Protein AF-A0A8S3D8V2-F1 (afdb_monomer)

InterPro domains:
  IPR052577 VWA7 [PTHR14905] (3-151)
  IPR056862 VWA7, N-terminal domain [PF25107] (40-142)

Organism: NCBI:txid392030

Secondary structure (DSSP, 8-state):
-PPBPPTTS--B-STTEEEEEEPPPHHHHHH-SSSSEEEEEESS-B-HHHHHTT-B--EE-TT-B-TTS-B-PPPTTTTPEE---TT-GGGGSSSPS----S-SSTTT-TTGGGHHHHHHHHHHHHHHHHHHHHHHH-HHHHHHHHTSS--HHHHHHHHHHHHTT----SS-HHHHHHH-SS-HHHHHHHHHHHHHHHHHGGGGTTS-------HHHHS---PPP----------------------------

Structure (mmCIF, N/CA/C/O backbone):
data_AF-A0A8S3D8V2-F1
#
_entry.id   AF-A0A8S3D8V2-F1
#
loop_
_atom_site.group_PDB
_atom_site.id
_atom_site.type_symbol
_atom_site.label_atom_id
_atom_site.label_alt_id
_atom_site.label_comp_id
_atom_site.label_asym_id
_atom_site.label_entity_id
_atom_site.label_seq_id
_atom_site.pdbx_PDB_ins_code
_atom_site.Cartn_x
_atom_site.Cartn_y
_atom_site.Cartn_z
_atom_site.occupancy
_atom_site.B_iso_or_equiv
_atom_site.auth_seq_id
_atom_site.auth_comp_id
_atom_site.auth_asym_id
_atom_site.auth_atom_id
_atom_site.pdbx_PDB_model_num
ATOM 1 N N . ILE A 1 1 ? -10.962 -11.730 0.466 1.00 56.56 1 ILE A N 1
ATOM 2 C CA . ILE A 1 1 ? -9.640 -11.206 0.037 1.00 56.56 1 ILE A CA 1
ATOM 3 C C . ILE A 1 1 ? -9.095 -12.179 -0.999 1.00 56.56 1 ILE A C 1
ATOM 5 O O . ILE A 1 1 ? -9.310 -13.372 -0.821 1.00 56.56 1 ILE A O 1
ATOM 9 N N . GLY A 1 2 ? -8.534 -11.677 -2.104 1.00 67.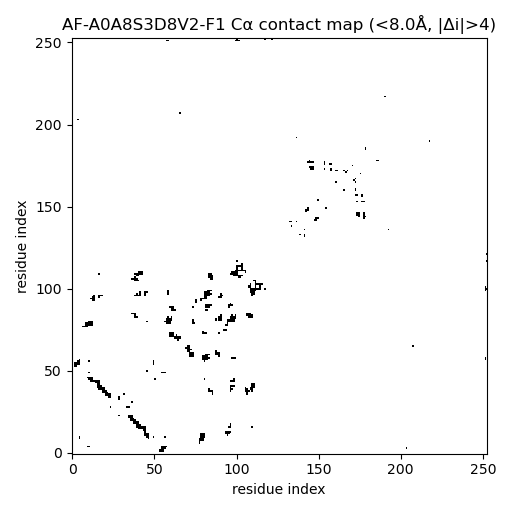38 2 GLY A N 1
ATOM 10 C CA . GLY A 1 2 ? -8.044 -12.506 -3.213 1.00 67.38 2 GLY A CA 1
ATOM 11 C C . GLY A 1 2 ? -6.815 -13.340 -2.843 1.00 67.38 2 GLY A C 1
ATOM 12 O O . GLY A 1 2 ? -6.209 -13.138 -1.790 1.00 67.38 2 GLY A O 1
ATOM 13 N N . ARG A 1 3 ? -6.449 -14.283 -3.716 1.00 85.25 3 ARG A N 1
ATOM 14 C CA . ARG A 1 3 ? -5.224 -15.084 -3.584 1.00 85.25 3 ARG A CA 1
ATOM 15 C C . ARG A 1 3 ? -3.998 -14.166 -3.604 1.00 85.25 3 ARG A C 1
ATOM 17 O O . ARG A 1 3 ? -3.937 -13.248 -4.413 1.00 85.25 3 ARG A O 1
ATOM 24 N N . ILE A 1 4 ? -3.016 -14.425 -2.746 1.00 86.75 4 ILE A N 1
ATOM 25 C CA . ILE A 1 4 ? -1.739 -13.697 -2.733 1.00 86.75 4 ILE A CA 1
ATOM 26 C C . ILE A 1 4 ? -0.741 -14.430 -3.635 1.00 86.75 4 ILE A C 1
ATOM 28 O O . ILE A 1 4 ? -0.730 -15.659 -3.682 1.00 86.75 4 ILE A O 1
ATOM 32 N N . ALA A 1 5 ? 0.068 -13.678 -4.378 1.00 86.69 5 ALA A N 1
ATOM 33 C CA . ALA A 1 5 ? 1.124 -14.231 -5.212 1.00 86.69 5 ALA A CA 1
ATOM 34 C C . ALA A 1 5 ? 2.206 -14.886 -4.352 1.00 86.69 5 ALA A C 1
ATOM 36 O O . ALA A 1 5 ? 2.727 -14.261 -3.425 1.00 86.69 5 ALA A O 1
ATOM 37 N N . GLU A 1 6 ? 2.610 -16.097 -4.726 1.00 86.88 6 GLU A N 1
ATOM 38 C CA . GLU A 1 6 ? 3.689 -16.804 -4.039 1.00 86.88 6 GLU A CA 1
ATOM 39 C C . GLU A 1 6 ? 5.025 -16.032 -4.139 1.00 86.88 6 GLU A C 1
ATOM 41 O O . GLU A 1 6 ? 5.236 -15.237 -5.074 1.00 86.88 6 GLU A O 1
ATOM 46 N N . PRO A 1 7 ? 5.972 -16.256 -3.208 1.00 82.81 7 PRO A N 1
ATOM 47 C CA . PRO A 1 7 ? 7.287 -15.616 -3.253 1.00 82.81 7 PRO A CA 1
ATOM 48 C C . PRO A 1 7 ? 8.055 -15.875 -4.556 1.00 82.81 7 PRO A C 1
ATOM 50 O O . PRO A 1 7 ? 8.779 -14.999 -5.022 1.00 82.81 7 PRO A O 1
ATOM 53 N N . ASN A 1 8 ? 7.867 -17.052 -5.161 1.00 86.00 8 ASN A N 1
ATOM 54 C CA . ASN A 1 8 ? 8.471 -17.467 -6.430 1.00 86.00 8 ASN A CA 1
ATOM 55 C C . ASN A 1 8 ? 7.579 -17.209 -7.659 1.00 86.00 8 ASN A C 1
ATOM 57 O O . ASN A 1 8 ? 7.982 -17.522 -8.777 1.00 86.00 8 ASN A O 1
ATOM 61 N N . GLN A 1 9 ? 6.387 -16.638 -7.476 1.00 89.19 9 GLN A N 1
ATOM 62 C CA . GLN A 1 9 ? 5.495 -16.300 -8.578 1.00 89.19 9 GLN A CA 1
ATOM 63 C C . GLN A 1 9 ? 5.849 -14.909 -9.131 1.00 89.19 9 GLN A C 1
ATOM 65 O O . GLN A 1 9 ? 5.813 -13.931 -8.370 1.00 89.19 9 GLN A O 1
ATOM 70 N N . PRO A 1 10 ? 6.166 -14.786 -10.434 1.00 95.19 10 PRO A N 1
ATOM 71 C CA . PRO A 1 10 ? 6.400 -13.492 -11.061 1.00 95.19 10 PRO A CA 1
ATOM 72 C C . PRO A 1 10 ? 5.106 -12.675 -11.070 1.00 95.19 10 PRO A C 1
ATOM 74 O O . PRO A 1 10 ? 4.017 -13.213 -11.265 1.00 95.19 10 PRO A O 1
ATOM 77 N N . THR A 1 11 ? 5.224 -11.371 -10.834 1.00 95.81 11 THR A N 1
ATOM 78 C CA . THR A 1 11 ? 4.074 -10.462 -10.760 1.00 95.81 11 THR A CA 1
ATOM 79 C C . THR A 1 11 ? 4.255 -9.145 -11.498 1.00 95.81 11 THR A C 1
ATOM 81 O O . THR A 1 11 ? 3.262 -8.474 -11.771 1.00 95.81 11 THR A O 1
ATOM 84 N N . CYS A 1 12 ? 5.489 -8.788 -11.852 1.00 95.94 12 CYS A N 1
ATOM 85 C CA . CYS A 1 12 ? 5.807 -7.567 -12.573 1.00 95.94 12 CYS A CA 1
ATOM 86 C C . CYS A 1 12 ? 6.726 -7.807 -13.771 1.00 95.94 12 CYS A C 1
ATOM 88 O O . CYS A 1 12 ? 7.487 -8.769 -13.821 1.00 95.94 12 CYS A O 1
ATOM 90 N N . SER A 1 13 ? 6.707 -6.860 -14.700 1.00 95.62 13 SER A N 1
ATOM 91 C CA . SER A 1 13 ? 7.668 -6.708 -15.789 1.00 95.62 13 SER A CA 1
ATOM 92 C C . SER A 1 13 ? 8.205 -5.273 -15.819 1.00 95.62 13 SER A C 1
ATOM 94 O O . SER A 1 13 ? 7.717 -4.405 -15.101 1.00 95.62 13 SER A O 1
ATOM 96 N N . SER A 1 14 ? 9.240 -5.017 -16.619 1.00 94.81 14 SER A N 1
ATOM 97 C CA . SER A 1 14 ? 9.712 -3.645 -16.872 1.00 94.81 14 SER A CA 1
ATOM 98 C C . SER A 1 14 ? 8.851 -2.915 -17.912 1.00 94.81 14 SER A C 1
ATOM 100 O O . SER A 1 14 ? 9.104 -1.744 -18.198 1.00 94.81 14 SER A O 1
ATOM 102 N N . ASN A 1 15 ? 7.867 -3.597 -18.510 1.00 94.62 15 ASN A N 1
ATOM 103 C CA . ASN A 1 15 ? 7.043 -3.032 -19.570 1.00 94.62 15 ASN A CA 1
ATOM 104 C C . ASN A 1 15 ? 6.169 -1.906 -19.022 1.00 94.62 15 ASN A C 1
ATOM 106 O O . ASN A 1 15 ? 5.700 -1.948 -17.887 1.00 94.62 15 ASN A O 1
ATOM 110 N N . GLY A 1 16 ? 5.982 -0.874 -19.840 1.00 92.25 16 GLY A N 1
ATOM 111 C CA . GLY A 1 16 ? 5.171 0.279 -19.468 1.00 92.25 16 GLY A CA 1
ATOM 112 C C . GLY A 1 16 ? 5.770 1.155 -18.365 1.00 92.25 16 GLY A C 1
ATOM 113 O O . GLY A 1 16 ? 5.085 2.083 -17.959 1.00 92.25 16 GLY A O 1
ATOM 114 N N . CYS A 1 17 ? 7.001 0.896 -17.896 1.00 96.69 17 CYS A N 1
ATOM 115 C CA . CYS A 1 17 ? 7.724 1.758 -16.959 1.00 96.69 17 CYS A CA 1
ATOM 116 C C . CYS A 1 17 ? 8.773 2.620 -17.671 1.00 96.69 17 CYS A C 1
ATOM 118 O O . CYS A 1 17 ? 9.764 2.113 -18.200 1.00 96.69 17 CYS A O 1
ATOM 120 N N . GLN A 1 18 ? 8.609 3.937 -17.604 1.00 96.38 18 GLN A N 1
ATOM 121 C CA . GLN A 1 18 ? 9.558 4.916 -18.117 1.00 96.38 18 GLN A CA 1
ATOM 122 C C . GLN A 1 18 ? 10.396 5.500 -16.981 1.00 96.38 18 GLN A C 1
ATOM 124 O O . GLN A 1 18 ? 9.864 6.017 -16.003 1.00 96.38 18 GLN A O 1
ATOM 129 N N . LYS A 1 19 ? 11.725 5.462 -17.126 1.00 95.62 19 LYS A N 1
ATOM 130 C CA . LYS A 1 19 ? 12.648 6.144 -16.212 1.00 95.62 19 LYS A CA 1
ATOM 131 C C . LYS A 1 19 ? 12.681 7.636 -16.532 1.00 95.62 19 LYS A C 1
ATOM 133 O O . LYS A 1 19 ? 13.016 8.012 -17.653 1.00 95.62 19 LYS A O 1
ATOM 138 N N . ILE A 1 20 ? 12.418 8.471 -15.535 1.00 94.69 20 ILE A N 1
ATOM 139 C CA . ILE A 1 20 ? 12.420 9.927 -15.665 1.00 94.69 20 ILE A CA 1
ATOM 140 C C . ILE A 1 20 ? 13.519 10.506 -14.775 1.00 94.69 20 ILE A C 1
ATOM 142 O O . ILE A 1 20 ? 13.749 10.050 -13.652 1.00 94.69 20 ILE A O 1
ATOM 146 N N . LYS A 1 21 ? 14.234 11.501 -15.306 1.00 93.50 21 LYS A N 1
ATOM 147 C CA . LYS A 1 21 ? 15.310 12.219 -14.623 1.00 93.50 21 LYS A CA 1
ATOM 148 C C . LYS A 1 21 ? 14.921 13.689 -14.531 1.00 93.50 21 LYS A C 1
ATOM 150 O O . LYS A 1 21 ? 14.849 14.355 -15.557 1.00 93.50 21 LYS A O 1
ATOM 155 N N . SER A 1 22 ? 14.696 14.185 -13.318 1.00 88.75 22 SER A N 1
ATOM 156 C CA . SER A 1 22 ? 14.350 15.589 -13.073 1.00 88.75 22 SER A CA 1
ATOM 157 C C . SER A 1 22 ? 15.484 16.306 -12.357 1.00 88.75 22 SER A C 1
ATOM 159 O O . SER A 1 22 ? 16.030 15.804 -11.370 1.00 88.75 22 SER A O 1
ATOM 161 N N . SER A 1 23 ? 15.840 17.495 -12.837 1.00 86.88 23 SER A N 1
ATOM 162 C CA . SER A 1 23 ? 16.682 18.420 -12.080 1.00 86.88 23 SER A CA 1
ATOM 163 C C . SER A 1 23 ? 15.986 18.802 -10.776 1.00 86.88 23 SER A C 1
ATOM 165 O O . SER A 1 23 ? 14.768 18.961 -10.753 1.00 86.88 23 SER A O 1
ATOM 167 N N . CYS A 1 24 ? 16.765 18.951 -9.709 1.00 82.06 24 CYS A N 1
ATOM 168 C CA . CYS A 1 24 ? 16.271 19.469 -8.440 1.00 82.06 24 CYS A CA 1
ATOM 169 C C . CYS A 1 24 ? 16.498 20.975 -8.379 1.00 82.06 24 CYS A C 1
ATOM 171 O O . CYS A 1 24 ? 17.574 21.444 -8.763 1.00 82.06 24 CYS A O 1
ATOM 173 N N . ASN A 1 25 ? 15.550 21.717 -7.817 1.00 82.56 25 ASN A N 1
ATOM 174 C CA . ASN A 1 25 ? 15.842 23.067 -7.337 1.00 82.56 25 ASN A CA 1
ATOM 175 C C . ASN A 1 25 ? 16.585 23.033 -5.980 1.00 82.56 25 ASN A C 1
ATOM 177 O O . ASN A 1 25 ? 16.778 21.975 -5.376 1.00 82.56 25 ASN A O 1
ATOM 181 N N . ILE A 1 26 ? 17.019 24.206 -5.502 1.00 78.00 26 ILE A N 1
ATOM 182 C CA . ILE A 1 26 ? 17.780 24.356 -4.245 1.00 78.00 26 ILE A CA 1
ATOM 183 C C . ILE A 1 26 ? 16.984 23.848 -3.034 1.00 78.00 26 ILE A C 1
ATOM 185 O O . ILE A 1 26 ? 17.562 23.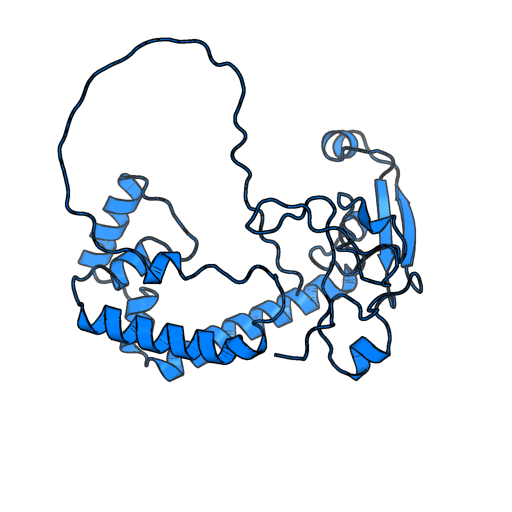299 -2.102 1.00 78.00 26 ILE A O 1
ATOM 189 N N . LEU A 1 27 ? 15.662 24.022 -3.028 1.00 73.81 27 LEU A N 1
ATOM 190 C CA . LEU A 1 27 ? 14.826 23.566 -1.923 1.00 73.81 27 LEU A CA 1
ATOM 191 C C . LEU A 1 27 ? 14.702 22.035 -1.934 1.00 73.81 27 LEU A C 1
ATOM 193 O O . LEU A 1 27 ? 14.827 21.391 -0.899 1.00 73.81 27 LEU A O 1
ATOM 197 N N . GLU A 1 28 ? 14.500 21.439 -3.107 1.00 72.38 28 GLU A N 1
ATOM 198 C CA . GLU A 1 28 ? 14.384 19.991 -3.290 1.00 72.38 28 GLU A CA 1
ATOM 199 C C . GLU A 1 28 ? 15.681 19.267 -2.939 1.00 72.38 28 GLU A C 1
ATOM 201 O O . GLU A 1 28 ? 15.635 18.248 -2.250 1.00 72.38 28 GLU A O 1
ATOM 206 N N . SER A 1 29 ? 16.837 19.817 -3.319 1.00 70.50 29 SER A N 1
ATOM 207 C CA . SER A 1 29 ? 18.141 19.218 -3.014 1.00 70.50 29 SER A CA 1
ATOM 208 C C . SER A 1 29 ? 18.441 19.113 -1.512 1.00 70.50 29 SER A C 1
ATOM 210 O O . SER A 1 29 ? 19.264 18.291 -1.115 1.00 70.50 29 SER A O 1
ATOM 212 N N . LEU A 1 30 ? 17.743 19.878 -0.664 1.00 70.44 30 LEU A N 1
ATOM 213 C CA . LEU A 1 30 ? 17.826 19.762 0.796 1.00 70.44 30 LEU A CA 1
ATOM 214 C C . LEU A 1 30 ? 17.010 18.583 1.354 1.00 70.44 30 LEU A C 1
ATOM 216 O O . LEU A 1 30 ? 17.330 18.069 2.428 1.00 70.44 30 LEU A O 1
ATOM 220 N N . PHE A 1 31 ? 15.957 18.150 0.652 1.00 63.34 31 PHE A N 1
ATOM 221 C CA . PHE A 1 31 ? 15.037 17.104 1.114 1.00 63.34 31 PHE A CA 1
ATOM 222 C C . PHE A 1 31 ? 15.275 15.742 0.456 1.00 63.34 31 PHE A C 1
ATOM 224 O O . PHE A 1 31 ? 15.026 14.710 1.090 1.00 63.34 31 PHE A O 1
ATOM 231 N N . VAL A 1 32 ? 15.770 15.707 -0.785 1.00 67.19 32 VAL A N 1
ATOM 232 C CA . VAL A 1 32 ? 16.151 14.463 -1.464 1.00 67.19 32 VAL A CA 1
ATOM 233 C C . VAL A 1 32 ? 17.647 14.192 -1.327 1.00 67.19 32 VAL A C 1
ATOM 235 O O . VAL A 1 32 ? 18.485 15.062 -1.520 1.00 67.19 32 VAL A O 1
ATOM 238 N N . LYS A 1 33 ? 17.999 12.942 -0.999 1.00 65.12 33 LYS A N 1
ATOM 239 C CA . LYS A 1 33 ? 19.398 12.530 -0.780 1.00 65.12 33 LYS A CA 1
ATOM 240 C C . LYS A 1 33 ? 20.251 12.533 -2.051 1.00 65.12 33 LYS A C 1
ATOM 242 O O . LYS A 1 33 ? 21.473 12.522 -1.958 1.00 65.12 33 LYS A O 1
ATOM 247 N N . THR A 1 34 ? 19.611 12.462 -3.212 1.00 70.75 34 THR A N 1
ATOM 248 C CA . THR A 1 34 ? 20.254 12.269 -4.510 1.00 70.75 34 THR A CA 1
ATOM 249 C C . THR A 1 34 ? 19.569 13.133 -5.554 1.00 70.75 34 THR A C 1
ATOM 251 O O . THR A 1 34 ? 18.379 12.961 -5.818 1.00 70.75 34 THR A O 1
ATOM 254 N N . CYS A 1 35 ? 20.346 14.031 -6.152 1.00 78.81 35 CYS A N 1
ATOM 255 C CA . CYS A 1 35 ? 19.950 14.858 -7.281 1.00 78.81 35 CYS A CA 1
ATOM 256 C C . CYS A 1 35 ? 20.896 14.575 -8.453 1.00 78.81 35 CYS A C 1
ATOM 258 O O . CYS A 1 35 ? 22.096 14.414 -8.224 1.00 78.81 35 CYS A O 1
ATOM 260 N N . PRO A 1 36 ? 20.404 14.519 -9.700 1.00 85.38 36 PRO A N 1
ATOM 261 C CA . PRO A 1 36 ? 19.008 14.696 -10.118 1.00 85.38 36 PRO A CA 1
ATOM 262 C C . PRO A 1 36 ? 18.091 13.572 -9.618 1.00 85.38 36 PRO A C 1
ATOM 264 O O . PRO A 1 36 ? 18.538 12.444 -9.409 1.00 85.38 36 PRO A O 1
ATOM 267 N N . MET A 1 37 ? 16.813 13.897 -9.414 1.00 87.75 37 MET A N 1
ATOM 268 C CA . MET A 1 37 ? 15.800 12.932 -8.996 1.00 87.75 37 MET A CA 1
ATOM 269 C C . MET A 1 37 ? 15.589 11.903 -10.101 1.00 87.75 37 MET A C 1
ATOM 271 O O . MET A 1 37 ? 15.416 12.265 -11.266 1.00 87.75 37 MET A O 1
ATOM 275 N N . ILE A 1 38 ? 15.585 10.627 -9.726 1.00 91.12 38 ILE A N 1
ATOM 276 C CA . ILE A 1 38 ? 15.275 9.521 -10.627 1.00 91.12 38 ILE A CA 1
ATOM 277 C C . ILE A 1 38 ? 14.017 8.843 -10.107 1.00 91.12 3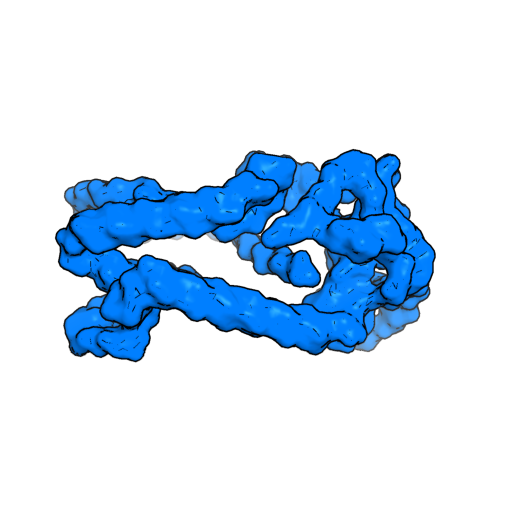8 ILE A C 1
ATOM 279 O O . ILE A 1 38 ? 14.006 8.332 -8.989 1.00 91.12 38 ILE A O 1
ATOM 283 N N . TYR A 1 39 ? 12.980 8.817 -10.930 1.00 92.75 39 TYR A N 1
ATOM 284 C CA . TYR A 1 39 ? 11.719 8.148 -10.630 1.00 92.75 39 TYR A CA 1
ATOM 285 C C . TYR A 1 39 ? 11.192 7.437 -11.876 1.00 92.75 39 TYR A C 1
ATOM 287 O O . TYR A 1 39 ? 11.834 7.449 -12.931 1.00 92.75 39 TYR A O 1
ATOM 295 N N . TYR A 1 40 ? 10.054 6.767 -11.731 1.00 96.38 40 TYR A N 1
ATOM 296 C CA . TYR A 1 40 ? 9.434 6.000 -12.800 1.00 96.38 40 TYR A CA 1
ATOM 297 C C . TYR A 1 40 ? 7.973 6.390 -12.939 1.00 96.38 40 TYR A C 1
ATOM 299 O O . TYR A 1 40 ? 7.321 6.581 -11.922 1.00 96.38 40 TYR A O 1
ATOM 307 N N . ASP A 1 41 ? 7.485 6.467 -14.171 1.00 96.06 41 ASP A N 1
ATOM 308 C CA . ASP A 1 41 ? 6.058 6.471 -14.510 1.00 96.06 41 ASP A CA 1
ATOM 309 C C . ASP A 1 41 ? 5.741 5.100 -15.110 1.00 96.06 41 ASP A C 1
ATOM 311 O O . ASP A 1 41 ? 6.416 4.679 -16.051 1.00 96.06 41 ASP A O 1
ATOM 315 N N . CYS A 1 42 ? 4.802 4.367 -14.518 1.00 96.69 42 CYS A N 1
ATOM 316 C CA . CYS A 1 42 ? 4.505 2.988 -14.885 1.00 96.69 42 CYS A CA 1
ATOM 317 C C . CYS A 1 42 ? 3.020 2.831 -15.167 1.00 96.69 42 CYS A C 1
ATOM 319 O O . CYS A 1 42 ? 2.242 3.125 -14.273 1.00 96.69 42 CYS A O 1
ATOM 321 N N . LYS A 1 43 ? 2.643 2.301 -16.341 1.00 92.62 43 LYS A N 1
ATOM 322 C CA . LYS A 1 43 ? 1.234 2.041 -16.697 1.00 92.62 43 LYS A CA 1
ATOM 323 C C . LYS A 1 43 ? 0.803 0.584 -16.591 1.00 92.62 43 LYS A C 1
ATOM 325 O O . LYS A 1 43 ? -0.187 0.288 -15.930 1.00 92.62 43 LYS A O 1
ATOM 330 N N . ASP A 1 44 ? 1.607 -0.321 -17.141 1.00 89.88 44 ASP A N 1
ATOM 331 C CA . ASP A 1 44 ? 1.228 -1.727 -17.339 1.00 89.88 44 ASP A CA 1
ATOM 332 C C . ASP A 1 44 ? 2.345 -2.685 -16.904 1.00 89.88 44 ASP A C 1
ATOM 334 O O . ASP A 1 44 ? 2.673 -3.666 -17.572 1.00 89.88 44 ASP A O 1
ATOM 338 N N . ASN A 1 45 ? 2.981 -2.374 -15.773 1.00 95.38 45 ASN A N 1
ATOM 339 C CA . ASN A 1 45 ? 4.100 -3.163 -15.267 1.00 95.38 45 ASN A CA 1
ATOM 340 C C . ASN A 1 45 ? 3.671 -4.373 -14.431 1.00 95.38 45 ASN A C 1
ATOM 342 O O . ASN A 1 45 ? 4.522 -5.202 -14.122 1.00 95.38 45 ASN A O 1
ATOM 346 N N . ILE A 1 46 ? 2.387 -4.508 -14.086 1.00 95.69 46 ILE A N 1
ATOM 347 C CA . ILE A 1 46 ? 1.828 -5.717 -13.465 1.00 95.69 46 ILE A CA 1
ATOM 348 C C . ILE A 1 46 ? 1.485 -6.717 -14.571 1.00 95.69 46 ILE A C 1
ATOM 350 O O . ILE A 1 46 ? 0.867 -6.352 -15.568 1.00 95.69 46 ILE A O 1
ATOM 354 N N . LEU A 1 47 ? 1.877 -7.980 -14.394 1.00 96.12 47 LEU A N 1
ATOM 355 C CA . LEU A 1 47 ? 1.633 -9.014 -15.401 1.00 96.12 47 LEU A CA 1
ATOM 356 C C . LEU A 1 47 ? 0.122 -9.240 -15.621 1.00 96.12 47 LEU A C 1
ATOM 358 O O . LEU A 1 47 ? -0.619 -9.325 -14.634 1.00 96.12 47 LEU A O 1
ATOM 362 N N . PRO A 1 48 ? -0.348 -9.383 -16.877 1.00 94.75 48 PRO A N 1
ATOM 363 C CA . PRO A 1 48 ? -1.769 -9.557 -17.182 1.00 94.75 48 PRO A CA 1
ATOM 364 C C . PRO A 1 48 ? -2.422 -10.709 -16.417 1.00 94.75 48 PRO A C 1
ATOM 366 O O . PRO A 1 48 ? -3.534 -10.564 -15.920 1.00 94.75 48 PRO A O 1
ATOM 369 N N . GLU A 1 49 ? -1.715 -11.825 -16.230 1.00 94.44 49 GLU A N 1
ATOM 370 C CA . GLU A 1 49 ? -2.228 -13.000 -15.524 1.00 94.44 49 GLU A CA 1
ATOM 371 C C . GLU A 1 49 ? -2.556 -12.688 -14.059 1.00 94.44 49 GLU A C 1
ATOM 373 O O . GLU A 1 49 ? -3.524 -13.219 -13.515 1.00 94.44 49 GLU A O 1
ATOM 378 N N . ILE A 1 50 ? -1.783 -11.801 -13.423 1.00 94.75 50 ILE A N 1
ATOM 379 C CA . ILE A 1 50 ? -2.032 -11.349 -12.048 1.00 94.75 50 ILE A CA 1
ATOM 380 C C . ILE A 1 50 ? -3.315 -10.529 -11.981 1.00 94.75 50 ILE A C 1
ATOM 382 O O . ILE A 1 50 ? -4.123 -10.735 -11.074 1.00 94.75 50 ILE A O 1
ATOM 386 N N . LEU A 1 51 ? -3.525 -9.643 -12.958 1.00 91.50 51 LEU A N 1
ATOM 387 C CA . LEU A 1 51 ? -4.723 -8.811 -13.047 1.00 91.50 51 LEU A CA 1
ATOM 388 C C . LEU A 1 51 ? -5.966 -9.662 -13.338 1.00 91.50 51 LEU A C 1
ATOM 390 O O . LEU A 1 51 ? -6.950 -9.570 -12.607 1.00 91.50 51 LEU A O 1
ATOM 394 N N . THR A 1 52 ? -5.909 -10.536 -14.346 1.00 93.62 52 THR A N 1
ATOM 395 C CA . THR A 1 52 ? -7.032 -11.400 -14.748 1.00 93.62 52 THR A CA 1
ATOM 396 C C . THR A 1 52 ? -7.445 -12.365 -13.639 1.00 93.62 52 THR A C 1
ATOM 398 O O . THR A 1 52 ? -8.633 -12.608 -13.449 1.00 93.62 52 THR A O 1
ATOM 401 N N . GLN A 1 53 ? -6.486 -12.902 -12.881 1.00 91.44 53 GLN A N 1
ATOM 402 C CA . GLN A 1 53 ? -6.772 -13.829 -11.781 1.00 91.44 53 GLN A CA 1
ATOM 403 C C . GLN A 1 53 ? -7.103 -13.118 -10.458 1.00 91.44 53 GLN A C 1
ATOM 405 O O . GLN A 1 53 ? -7.414 -13.787 -9.471 1.00 91.44 53 GLN A O 1
ATOM 410 N N . GLY A 1 54 ? -7.020 -11.783 -10.404 1.00 88.12 54 GLY A N 1
ATOM 411 C CA . GLY A 1 54 ? -7.236 -11.016 -9.175 1.00 88.12 54 GLY A CA 1
ATOM 412 C C . GLY A 1 54 ? -6.238 -11.371 -8.067 1.00 88.12 54 GLY A C 1
ATOM 413 O O . GLY A 1 54 ? -6.601 -11.401 -6.887 1.00 88.12 54 GLY A O 1
ATOM 414 N N . ILE A 1 55 ? -4.997 -11.692 -8.444 1.00 88.12 55 ILE A N 1
ATOM 415 C CA . ILE A 1 55 ? -3.945 -12.061 -7.500 1.00 88.12 55 ILE A CA 1
ATOM 416 C C . ILE A 1 55 ? -3.336 -10.797 -6.892 1.00 88.12 55 ILE A C 1
ATOM 418 O O . ILE A 1 55 ? -2.951 -9.860 -7.587 1.00 88.12 55 ILE A O 1
ATOM 422 N N . LEU A 1 56 ? -3.200 -10.788 -5.570 1.00 88.94 56 LEU A N 1
ATOM 423 C CA . LEU A 1 56 ? -2.547 -9.711 -4.839 1.00 88.94 56 LEU A CA 1
ATOM 424 C C . LEU A 1 56 ? -1.025 -9.869 -4.915 1.00 88.94 56 LEU A C 1
ATOM 426 O O . LEU A 1 56 ? -0.486 -10.930 -4.600 1.00 88.94 56 LEU A O 1
ATOM 430 N N . THR A 1 57 ? -0.319 -8.802 -5.283 1.00 88.88 57 THR A N 1
ATOM 431 C CA . THR A 1 57 ? 1.150 -8.752 -5.290 1.00 88.88 57 THR A CA 1
ATOM 432 C C . THR A 1 57 ? 1.673 -7.755 -4.262 1.00 88.88 57 THR A C 1
ATOM 434 O O . THR A 1 57 ? 1.029 -6.754 -3.963 1.00 88.88 57 THR A O 1
ATOM 437 N N . SER A 1 58 ? 2.871 -8.013 -3.741 1.00 83.50 58 SER A N 1
ATOM 438 C CA . SER A 1 58 ? 3.611 -7.095 -2.877 1.00 83.50 58 SER A CA 1
ATOM 439 C C . SER A 1 58 ? 4.559 -6.199 -3.680 1.00 83.50 58 SER A C 1
ATOM 441 O O . SER A 1 58 ? 5.030 -6.576 -4.757 1.00 83.50 58 SER A O 1
ATOM 443 N N . GLY A 1 59 ? 4.850 -5.016 -3.131 1.00 90.06 59 GLY A N 1
ATOM 444 C CA . GLY A 1 59 ? 5.924 -4.133 -3.580 1.00 90.06 59 GLY A CA 1
ATOM 445 C C . GLY A 1 59 ? 7.087 -4.186 -2.592 1.00 90.06 59 GLY A C 1
ATOM 446 O O . GLY A 1 59 ? 6.931 -3.784 -1.441 1.00 90.06 59 GLY A O 1
ATOM 447 N N . TYR A 1 60 ? 8.242 -4.689 -3.024 1.00 91.25 60 TYR A N 1
ATOM 448 C CA . TYR A 1 60 ? 9.441 -4.780 -2.187 1.00 91.25 60 TYR A CA 1
ATOM 449 C C . TYR A 1 60 ? 10.084 -3.407 -1.990 1.00 91.25 60 TYR A C 1
ATOM 451 O O . TYR A 1 60 ? 10.114 -2.599 -2.914 1.00 91.25 60 TYR A O 1
ATOM 459 N N . TYR A 1 61 ? 10.622 -3.152 -0.797 1.00 89.81 61 TYR A N 1
ATOM 460 C CA . TYR A 1 61 ? 11.221 -1.867 -0.439 1.00 89.81 61 TYR A CA 1
ATOM 461 C C . TYR A 1 61 ? 12.629 -2.061 0.135 1.00 89.81 61 TYR A C 1
ATOM 463 O O . TYR A 1 61 ? 12.837 -2.910 0.997 1.00 89.81 61 TYR A O 1
ATOM 471 N N . ALA A 1 62 ? 13.593 -1.234 -0.280 1.00 83.94 62 ALA A N 1
ATOM 472 C CA . ALA A 1 62 ? 15.020 -1.403 0.047 1.00 83.94 62 ALA A CA 1
ATOM 473 C C . ALA A 1 62 ? 15.375 -1.545 1.542 1.00 83.94 62 ALA A C 1
ATOM 475 O O . ALA A 1 62 ? 16.392 -2.135 1.885 1.00 83.94 62 ALA A O 1
ATOM 476 N N . ASN A 1 63 ? 14.562 -0.978 2.435 1.00 83.75 63 ASN A N 1
ATOM 477 C CA . ASN A 1 63 ? 14.806 -0.966 3.882 1.00 83.75 63 ASN A CA 1
ATOM 478 C C . ASN A 1 63 ? 13.741 -1.748 4.663 1.00 83.75 63 ASN A C 1
ATOM 480 O O . ASN A 1 63 ? 13.390 -1.372 5.784 1.00 83.75 63 ASN A O 1
ATOM 484 N N . GLN A 1 64 ? 13.180 -2.789 4.051 1.00 84.00 64 GLN A N 1
ATOM 485 C CA . GLN A 1 64 ? 12.214 -3.663 4.699 1.00 84.00 64 GLN A CA 1
ATOM 486 C C . GLN A 1 64 ? 12.929 -4.725 5.543 1.00 84.00 64 GLN A C 1
ATOM 488 O O . GLN A 1 64 ? 13.905 -5.328 5.104 1.00 84.00 64 GLN A O 1
ATOM 493 N N . TYR A 1 65 ? 12.427 -4.961 6.756 1.00 84.69 65 TYR A N 1
ATOM 494 C CA . TYR A 1 65 ? 12.930 -5.984 7.672 1.00 84.69 65 TYR A CA 1
ATOM 495 C C . TYR A 1 65 ? 11.764 -6.800 8.220 1.00 84.69 65 TYR A C 1
ATOM 497 O O . TYR A 1 65 ? 10.688 -6.247 8.463 1.00 84.69 65 TYR A O 1
ATOM 505 N N . ASN A 1 66 ? 11.982 -8.092 8.437 1.00 83.00 66 ASN A N 1
ATOM 506 C CA . ASN A 1 66 ? 11.008 -8.954 9.097 1.00 83.00 66 ASN A CA 1
ATOM 507 C C . ASN A 1 66 ? 11.045 -8.769 10.630 1.00 83.00 66 ASN A C 1
ATOM 509 O O . ASN A 1 66 ? 11.810 -7.966 11.177 1.00 83.00 66 ASN A O 1
ATOM 513 N N . GLU A 1 67 ? 10.224 -9.531 11.350 1.00 83.06 67 GLU A N 1
ATOM 514 C CA . GLU A 1 67 ? 10.125 -9.466 12.815 1.00 83.06 67 GLU A CA 1
ATOM 515 C C . GLU A 1 67 ? 11.438 -9.813 13.532 1.00 83.06 67 GLU A C 1
ATOM 517 O O . GLU A 1 67 ? 11.743 -9.255 14.591 1.00 83.06 67 GLU A O 1
ATOM 522 N N . LYS A 1 68 ? 12.257 -10.671 12.915 1.00 87.31 68 LYS A N 1
ATOM 523 C CA . LYS A 1 68 ? 13.591 -11.057 13.391 1.00 87.31 68 LYS A CA 1
ATOM 524 C C . LYS A 1 68 ? 14.666 -10.015 13.068 1.00 87.31 68 LYS A C 1
ATOM 526 O O . LYS A 1 68 ? 15.818 -10.194 13.452 1.00 87.31 68 LYS A O 1
ATOM 531 N N . LYS A 1 69 ? 14.288 -8.893 12.440 1.00 87.88 69 LYS A N 1
ATOM 532 C CA . LYS A 1 69 ? 15.179 -7.834 11.935 1.00 87.88 69 LYS A CA 1
ATOM 533 C C . LYS A 1 69 ? 16.108 -8.302 10.815 1.00 87.88 69 LYS A C 1
ATOM 535 O O . LYS A 1 69 ? 17.161 -7.705 10.601 1.00 87.88 69 LYS A O 1
ATOM 540 N N . GLU A 1 70 ? 15.715 -9.337 10.090 1.00 87.19 70 GLU A N 1
ATOM 541 C CA . GLU A 1 70 ? 16.417 -9.784 8.893 1.00 87.19 70 GLU A CA 1
ATOM 542 C C . GLU A 1 70 ? 15.907 -8.973 7.692 1.00 87.19 70 GLU A C 1
ATOM 544 O O . GLU A 1 70 ? 14.708 -8.670 7.629 1.00 87.19 70 GLU A O 1
ATOM 549 N N . PRO A 1 71 ? 16.785 -8.566 6.760 1.00 86.56 71 PRO A N 1
ATOM 550 C CA . PRO A 1 71 ? 16.378 -7.785 5.600 1.00 86.56 71 PRO A CA 1
ATOM 551 C C . PRO A 1 71 ? 15.475 -8.609 4.673 1.00 86.56 71 PRO A C 1
ATOM 553 O O . PRO A 1 71 ? 15.790 -9.747 4.331 1.00 86.56 71 PRO A O 1
ATOM 556 N N . VAL A 1 72 ? 14.369 -8.012 4.228 1.00 88.06 72 VAL A N 1
ATOM 557 C CA . VAL A 1 72 ? 13.478 -8.586 3.211 1.00 88.06 72 VAL A CA 1
ATOM 558 C C . VAL A 1 72 ? 13.866 -7.989 1.868 1.00 88.06 72 VAL A C 1
ATOM 560 O O . VAL A 1 72 ? 13.574 -6.830 1.578 1.00 88.06 72 VAL A O 1
ATOM 563 N N . LEU A 1 73 ? 14.566 -8.779 1.059 1.00 87.06 73 LEU A N 1
ATOM 564 C CA . LEU A 1 73 ? 15.093 -8.335 -0.226 1.00 87.06 73 LEU A CA 1
ATOM 565 C C . LEU A 1 73 ? 14.135 -8.681 -1.362 1.00 87.06 73 LEU A C 1
ATOM 567 O O . LEU A 1 73 ? 13.497 -9.735 -1.355 1.00 87.06 73 LEU A O 1
ATOM 571 N N . LYS A 1 74 ? 14.082 -7.802 -2.366 1.00 88.94 74 LYS A N 1
ATOM 572 C CA . LYS A 1 74 ? 13.467 -8.110 -3.656 1.00 88.94 74 LYS A CA 1
ATOM 573 C C . LYS A 1 74 ? 14.199 -9.309 -4.274 1.00 88.94 74 LYS A C 1
ATOM 575 O O . LYS A 1 74 ? 15.413 -9.219 -4.465 1.00 88.94 74 LYS A O 1
ATOM 580 N N . PRO A 1 75 ? 13.504 -10.412 -4.597 1.00 88.69 75 PRO A N 1
ATOM 581 C CA . PRO A 1 75 ? 14.130 -11.530 -5.287 1.00 88.69 75 PRO A CA 1
ATOM 582 C C . PRO A 1 75 ? 14.672 -11.083 -6.649 1.00 88.69 75 PRO A C 1
ATOM 584 O O . PRO A 1 75 ? 13.945 -10.491 -7.441 1.00 88.69 75 PRO A O 1
ATOM 587 N N . THR A 1 76 ? 15.939 -11.377 -6.939 1.00 83.56 76 THR A N 1
ATOM 588 C CA . THR A 1 76 ? 16.592 -10.964 -8.195 1.00 83.56 76 THR A CA 1
ATOM 589 C C . THR A 1 76 ? 16.193 -11.820 -9.397 1.00 83.56 76 THR A C 1
ATOM 591 O O . THR A 1 76 ? 16.226 -11.338 -10.523 1.00 83.56 76 THR A O 1
ATOM 594 N N . ASN A 1 77 ? 15.781 -13.071 -9.161 1.00 86.06 77 ASN A N 1
ATOM 595 C CA . ASN A 1 77 ? 15.452 -14.049 -10.209 1.00 86.06 77 ASN A CA 1
ATOM 596 C C . ASN A 1 77 ? 13.947 -14.332 -10.330 1.00 86.06 77 ASN A C 1
ATOM 598 O O . ASN A 1 77 ? 13.533 -15.178 -11.117 1.00 86.06 77 ASN A O 1
ATOM 602 N N . VAL A 1 78 ? 13.124 -13.649 -9.536 1.00 87.62 78 VAL A N 1
ATOM 603 C CA . VAL A 1 78 ? 11.666 -13.749 -9.596 1.00 87.62 78 VAL A CA 1
ATOM 604 C C . VAL A 1 78 ? 11.176 -12.353 -9.910 1.00 87.62 78 VAL A C 1
ATOM 606 O O . VAL A 1 78 ? 11.503 -11.420 -9.183 1.00 87.62 78 VAL A O 1
ATOM 609 N N . ALA A 1 79 ? 10.438 -12.195 -11.006 1.00 94.44 79 ALA A N 1
ATOM 610 C CA . ALA A 1 79 ? 10.014 -10.898 -11.516 1.00 94.44 79 ALA A CA 1
ATOM 611 C C . ALA A 1 79 ? 8.962 -10.245 -10.592 1.00 94.44 79 ALA A C 1
ATOM 613 O O . ALA A 1 79 ? 7.777 -10.186 -10.909 1.00 94.44 79 ALA A O 1
ATOM 614 N N . LYS A 1 80 ? 9.379 -9.810 -9.399 1.00 94.00 80 LYS A N 1
ATOM 615 C CA . LYS A 1 80 ? 8.544 -9.184 -8.371 1.00 94.00 80 LYS A CA 1
ATOM 616 C C . LYS A 1 80 ? 8.598 -7.670 -8.486 1.00 94.00 80 LYS A C 1
ATOM 618 O O . LYS A 1 80 ? 9.599 -7.085 -8.896 1.00 94.00 80 LYS A O 1
ATOM 623 N N . CYS A 1 81 ? 7.515 -7.032 -8.078 1.00 93.81 81 CYS A N 1
ATOM 624 C CA . CYS A 1 81 ? 7.394 -5.586 -8.099 1.00 93.81 81 CYS A CA 1
ATOM 625 C C . CYS A 1 81 ? 8.209 -4.941 -6.974 1.00 93.81 81 CYS A C 1
ATOM 627 O O . CYS A 1 81 ? 8.209 -5.412 -5.839 1.00 93.81 81 CYS A O 1
ATOM 629 N N . SER A 1 82 ? 8.845 -3.812 -7.259 1.00 94.69 82 SER A N 1
ATOM 630 C CA . SER A 1 82 ? 9.274 -2.887 -6.208 1.00 94.69 82 SER A CA 1
ATOM 631 C C . SER A 1 82 ? 8.100 -2.039 -5.724 1.00 94.69 82 SER A C 1
ATOM 633 O O . SER A 1 82 ? 7.048 -1.973 -6.365 1.00 94.69 82 SER A O 1
ATOM 635 N N . HIS A 1 83 ? 8.276 -1.357 -4.599 1.00 94.00 83 HIS A N 1
ATOM 636 C CA . HIS A 1 83 ? 7.365 -0.303 -4.184 1.00 94.00 83 HIS A CA 1
ATOM 637 C C . HIS A 1 83 ? 7.447 0.851 -5.191 1.00 94.00 83 HIS A C 1
ATOM 639 O O . HIS A 1 83 ? 6.436 1.233 -5.769 1.00 94.00 83 HIS A O 1
ATOM 645 N N . GLY A 1 84 ? 8.652 1.346 -5.493 1.00 92.94 84 GLY A N 1
ATOM 646 C CA . GLY A 1 84 ? 8.868 2.275 -6.611 1.00 92.94 84 GLY A CA 1
ATOM 647 C C . GLY A 1 84 ? 8.894 3.762 -6.257 1.00 92.94 84 GLY A C 1
ATOM 648 O O . GLY A 1 84 ? 8.841 4.600 -7.148 1.00 92.94 84 GLY A O 1
ATOM 649 N N . SER A 1 85 ? 8.956 4.128 -4.973 1.00 87.56 85 SER A N 1
ATOM 650 C CA . SER A 1 85 ? 9.139 5.541 -4.592 1.00 87.56 85 SER A CA 1
ATOM 651 C C . SER A 1 85 ? 10.565 6.018 -4.888 1.00 87.56 85 SER A C 1
ATOM 653 O O . SER A 1 85 ? 11.480 5.203 -4.881 1.00 87.56 85 SER A O 1
ATOM 655 N N . ILE A 1 86 ? 10.797 7.329 -4.984 1.00 8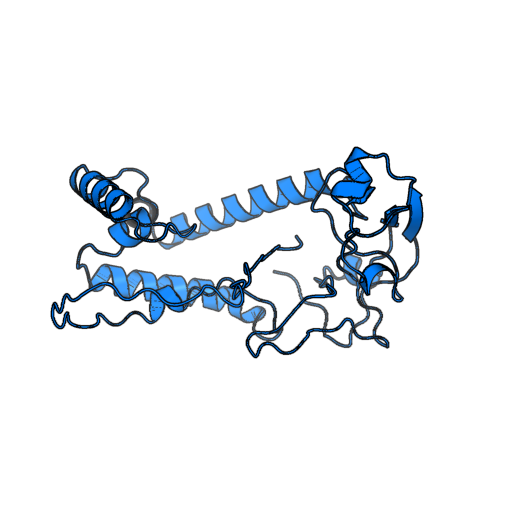6.12 86 ILE A N 1
ATOM 656 C CA . ILE A 1 86 ? 12.141 7.907 -5.194 1.00 86.12 86 ILE A CA 1
ATOM 657 C C . ILE A 1 86 ? 13.209 7.479 -4.167 1.00 86.12 86 ILE A C 1
ATOM 659 O O . ILE A 1 86 ? 14.401 7.471 -4.457 1.00 86.12 86 ILE A O 1
ATOM 663 N N . ILE A 1 87 ? 12.799 7.107 -2.953 1.00 84.25 87 ILE A N 1
ATOM 664 C CA . ILE A 1 87 ? 13.697 6.630 -1.889 1.00 84.25 87 ILE A CA 1
ATOM 665 C C . ILE A 1 87 ? 13.812 5.095 -1.823 1.00 84.25 87 ILE A C 1
ATOM 667 O O . ILE A 1 87 ? 14.509 4.571 -0.952 1.00 84.25 87 ILE A O 1
ATOM 671 N N . ASP A 1 88 ? 13.140 4.374 -2.722 1.00 89.81 88 ASP A N 1
ATOM 672 C CA . ASP A 1 88 ? 13.215 2.920 -2.848 1.00 89.81 88 ASP A CA 1
ATOM 673 C C . ASP A 1 88 ? 14.253 2.542 -3.904 1.00 89.81 88 ASP A C 1
ATOM 675 O O . ASP A 1 88 ? 13.974 2.504 -5.100 1.00 89.81 88 ASP A O 1
ATOM 679 N N . THR A 1 89 ? 15.466 2.218 -3.463 1.00 89.44 89 THR A N 1
ATOM 680 C CA . THR A 1 89 ? 16.555 1.865 -4.383 1.00 89.44 89 THR A CA 1
ATOM 681 C C . THR A 1 89 ? 16.301 0.565 -5.149 1.00 89.44 89 THR A C 1
ATOM 683 O O . THR A 1 89 ? 16.927 0.349 -6.187 1.00 89.44 89 THR A O 1
ATOM 686 N N . THR A 1 90 ? 15.368 -0.288 -4.700 1.00 91.38 90 THR A N 1
ATOM 687 C CA . THR A 1 90 ? 15.012 -1.509 -5.440 1.00 91.38 90 THR A CA 1
ATOM 688 C C . THR A 1 90 ? 14.236 -1.206 -6.719 1.00 91.38 90 THR A C 1
ATOM 690 O O . THR A 1 90 ? 14.251 -2.029 -7.631 1.00 91.38 90 THR A O 1
ATOM 693 N N . ALA A 1 91 ? 13.633 -0.016 -6.836 1.00 93.19 91 ALA A N 1
ATOM 694 C CA . ALA A 1 91 ? 12.927 0.439 -8.035 1.00 93.19 91 ALA A CA 1
ATOM 695 C C . ALA A 1 91 ? 13.823 0.474 -9.284 1.00 93.19 91 ALA A C 1
ATOM 697 O O . ALA A 1 91 ? 13.342 0.414 -10.414 1.00 93.19 91 ALA A O 1
ATOM 698 N N . HIS A 1 92 ? 15.141 0.564 -9.088 1.00 92.88 92 HIS A N 1
ATOM 699 C CA . HIS A 1 92 ? 16.129 0.539 -10.165 1.00 92.88 92 HIS A CA 1
ATOM 700 C C . HIS A 1 92 ? 16.568 -0.876 -10.565 1.00 92.88 92 HIS A C 1
ATOM 702 O O . HIS A 1 92 ? 17.260 -1.032 -11.568 1.00 92.88 92 HIS A O 1
ATOM 708 N N . GLN A 1 93 ? 16.190 -1.900 -9.798 1.00 92.69 93 GLN A N 1
ATOM 709 C CA . GLN A 1 93 ? 16.487 -3.302 -10.089 1.00 92.69 93 GLN A CA 1
ATOM 710 C C . GLN A 1 93 ? 15.373 -3.886 -10.954 1.00 92.69 93 GLN A C 1
ATOM 712 O O . GLN A 1 93 ? 14.204 -3.629 -10.682 1.00 92.69 93 GLN A O 1
ATOM 717 N N . THR A 1 94 ? 15.700 -4.713 -11.944 1.00 92.81 94 THR A N 1
ATOM 718 C CA . THR A 1 94 ? 14.700 -5.391 -12.784 1.00 92.81 94 THR A CA 1
ATOM 719 C C . THR A 1 94 ? 13.797 -6.320 -11.952 1.00 92.81 94 THR A C 1
ATOM 721 O O . THR A 1 94 ? 14.307 -7.020 -11.078 1.00 92.81 94 THR A O 1
ATOM 724 N N . PRO A 1 95 ? 12.475 -6.369 -12.208 1.00 95.12 95 PRO A N 1
ATOM 725 C CA . PRO A 1 95 ? 11.683 -5.443 -13.029 1.00 95.12 95 PRO A CA 1
ATOM 726 C C . PRO A 1 95 ? 11.678 -4.010 -12.475 1.00 95.12 95 PRO A C 1
ATOM 728 O O . PRO A 1 95 ? 11.434 -3.834 -11.279 1.00 95.12 95 PRO A O 1
ATOM 731 N N . ILE A 1 96 ? 11.966 -3.012 -13.322 1.00 95.31 96 ILE A N 1
ATOM 732 C CA . ILE A 1 96 ? 12.130 -1.608 -12.892 1.00 95.31 96 ILE A CA 1
ATOM 733 C C . ILE A 1 96 ? 10.795 -0.942 -12.527 1.00 95.31 96 ILE A C 1
ATOM 735 O O . ILE A 1 96 ? 9.724 -1.400 -12.917 1.00 95.31 96 ILE A O 1
ATOM 739 N N . GLY A 1 97 ? 10.868 0.177 -11.806 1.00 95.56 97 GLY A N 1
ATOM 740 C CA . GLY A 1 97 ? 9.707 0.961 -11.398 1.00 95.56 97 GLY A CA 1
ATOM 741 C C . GLY A 1 97 ? 9.089 0.449 -10.104 1.00 95.56 97 GLY A C 1
ATOM 742 O O . GLY A 1 97 ? 9.788 0.256 -9.111 1.00 95.56 97 GLY A O 1
ATOM 743 N N . GLY A 1 98 ? 7.771 0.266 -10.084 1.00 95.12 98 GLY A N 1
ATOM 744 C CA . GLY A 1 98 ? 7.060 -0.279 -8.929 1.00 95.12 98 GLY A CA 1
ATOM 745 C C . GLY A 1 98 ? 5.551 -0.098 -9.020 1.00 95.12 98 GLY A C 1
ATOM 746 O O . GLY A 1 98 ? 5.045 0.297 -10.066 1.00 95.12 98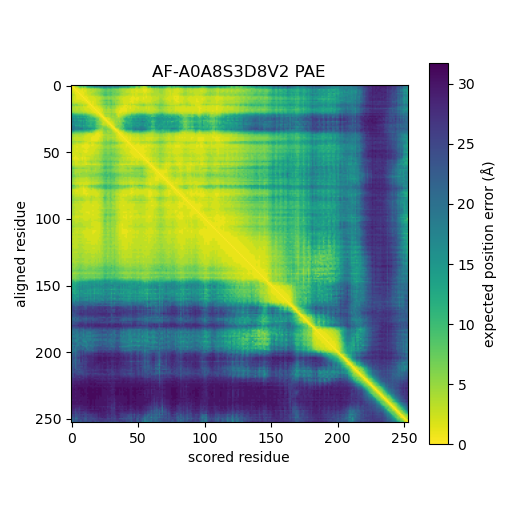 GLY A O 1
ATOM 747 N N . ILE A 1 99 ? 4.845 -0.412 -7.935 1.00 95.19 99 ILE A N 1
ATOM 748 C CA . ILE A 1 99 ? 3.368 -0.413 -7.863 1.00 95.19 99 ILE A CA 1
ATOM 749 C C . ILE A 1 99 ? 2.790 0.644 -6.904 1.00 95.19 99 ILE A C 1
ATOM 751 O O . ILE A 1 99 ? 1.606 0.618 -6.577 1.00 95.19 99 ILE A O 1
ATOM 755 N N . ASN A 1 100 ? 3.622 1.566 -6.412 1.00 94.69 100 ASN A N 1
ATOM 756 C CA . ASN A 1 100 ? 3.218 2.589 -5.451 1.00 94.69 100 ASN A CA 1
ATOM 757 C C . ASN A 1 100 ? 2.240 3.617 -6.051 1.00 94.69 100 ASN A C 1
ATOM 759 O O . ASN A 1 100 ? 2.519 4.217 -7.092 1.00 94.69 100 ASN A O 1
ATOM 763 N N . LYS A 1 101 ? 1.146 3.860 -5.318 1.00 94.50 101 LYS A N 1
ATOM 764 C CA . LYS A 1 101 ? 0.074 4.828 -5.601 1.00 94.50 101 LYS A CA 1
ATOM 765 C C . LYS A 1 101 ? -0.258 5.736 -4.404 1.00 94.50 101 LYS A C 1
ATOM 767 O O . LYS A 1 101 ? -1.363 6.260 -4.282 1.00 94.50 101 LYS A O 1
ATOM 772 N N . ASP A 1 102 ? 0.708 5.950 -3.515 1.00 90.94 102 ASP A N 1
ATOM 773 C CA . ASP A 1 102 ? 0.569 6.735 -2.280 1.00 90.94 102 ASP A CA 1
ATOM 774 C C . ASP A 1 102 ? 0.448 8.249 -2.507 1.00 90.94 102 ASP A C 1
ATOM 776 O O . ASP A 1 102 ? 0.087 8.981 -1.585 1.00 90.94 102 ASP A O 1
ATOM 780 N N . SER A 1 103 ? 0.799 8.746 -3.693 1.00 91.38 103 SER A N 1
ATOM 781 C CA . SER A 1 103 ? 0.804 10.175 -4.005 1.00 91.38 103 SER A CA 1
ATOM 782 C C . SER A 1 103 ? 0.224 10.457 -5.384 1.00 91.38 103 SER A C 1
ATOM 784 O O . SER A 1 103 ? 0.420 9.680 -6.311 1.00 91.38 103 SER A O 1
ATOM 786 N N . THR A 1 104 ? -0.415 11.619 -5.536 1.00 93.94 104 THR A N 1
ATOM 787 C CA . THR A 1 104 ? -0.798 12.187 -6.840 1.00 93.94 104 THR A CA 1
ATOM 788 C C . THR A 1 104 ? 0.388 12.731 -7.636 1.00 93.94 104 THR A C 1
ATOM 790 O O . THR A 1 104 ? 0.221 13.103 -8.795 1.00 93.94 104 THR A O 1
ATOM 793 N N . LYS A 1 105 ? 1.575 12.818 -7.024 1.00 91.06 105 LYS A N 1
ATOM 794 C CA . LYS A 1 105 ? 2.779 13.363 -7.649 1.00 91.06 105 LYS A CA 1
ATOM 795 C C . LYS A 1 105 ? 3.591 12.260 -8.346 1.00 91.06 105 LYS A C 1
ATOM 797 O O . LYS A 1 105 ? 3.971 11.298 -7.664 1.00 91.06 105 LYS A O 1
ATOM 802 N N . PRO A 1 106 ? 3.913 12.401 -9.646 1.00 91.12 106 PRO A N 1
ATOM 803 C CA . PRO A 1 106 ? 4.630 11.378 -10.411 1.00 91.12 106 PRO A CA 1
ATOM 804 C C . PRO A 1 106 ? 6.034 11.097 -9.861 1.00 91.12 106 PRO A C 1
ATOM 806 O O . PRO A 1 106 ? 6.507 9.967 -9.916 1.00 91.12 106 PRO A O 1
ATOM 809 N N . GLU A 1 107 ? 6.682 12.081 -9.230 1.00 88.25 107 GLU A N 1
ATOM 810 C CA . GLU A 1 107 ? 8.022 11.921 -8.654 1.00 88.25 107 GLU A CA 1
ATOM 811 C C . GLU A 1 107 ? 8.049 10.933 -7.478 1.00 88.25 107 GLU A C 1
ATOM 813 O O . GLU A 1 107 ? 9.093 10.369 -7.146 1.00 88.25 107 GLU A O 1
ATOM 818 N N . TYR A 1 108 ? 6.905 10.723 -6.820 1.00 89.38 108 TYR A N 1
ATOM 819 C CA . TYR A 1 108 ? 6.809 9.933 -5.594 1.00 89.38 108 TYR A CA 1
ATOM 820 C C . TYR A 1 108 ? 6.093 8.597 -5.780 1.00 89.38 108 TYR A C 1
ATOM 822 O O . TYR A 1 108 ? 6.161 7.752 -4.883 1.00 89.38 108 TYR A O 1
ATOM 830 N N . SER A 1 109 ? 5.372 8.395 -6.880 1.00 93.75 109 SER A N 1
ATOM 831 C CA . SER A 1 109 ? 4.519 7.223 -7.097 1.00 93.75 109 SER A CA 1
ATOM 832 C C . SER A 1 109 ? 4.452 6.877 -8.584 1.00 93.75 109 SER A C 1
ATOM 834 O O . SER A 1 109 ? 3.908 7.670 -9.347 1.00 93.75 109 SER A O 1
ATOM 836 N N . PRO A 1 110 ? 4.936 5.694 -9.006 1.00 95.88 110 PRO A N 1
ATOM 837 C CA . PRO A 1 110 ? 4.874 5.304 -10.411 1.00 95.88 110 PRO A CA 1
ATOM 838 C C . PRO A 1 110 ? 3.460 5.152 -10.956 1.00 95.88 110 PRO A C 1
ATOM 840 O O . PRO A 1 110 ? 3.242 5.369 -12.138 1.00 95.88 110 PRO A O 1
ATOM 843 N N . HIS A 1 111 ? 2.500 4.841 -10.082 1.00 95.62 111 HIS A N 1
ATOM 844 C CA . HIS A 1 111 ? 1.077 4.718 -10.396 1.00 95.62 111 HIS A CA 1
ATOM 845 C C . HIS A 1 111 ? 0.274 5.908 -9.845 1.00 95.62 111 HIS A C 1
ATOM 847 O O . HIS A 1 111 ? -0.824 5.741 -9.311 1.00 95.62 111 HIS A O 1
ATOM 853 N N . TYR A 1 112 ? 0.826 7.125 -9.908 1.00 95.00 112 TYR A N 1
ATOM 854 C CA . TYR A 1 112 ? 0.231 8.326 -9.294 1.00 95.00 112 TYR A CA 1
ATOM 855 C C . TYR A 1 112 ? -1.217 8.600 -9.736 1.00 95.00 112 TYR A C 1
ATOM 857 O O . TYR A 1 112 ? -2.044 9.065 -8.950 1.00 95.00 112 TYR A O 1
ATOM 865 N N . TYR A 1 113 ? -1.554 8.265 -10.981 1.00 95.69 113 TYR A N 1
ATOM 866 C CA . TYR A 1 113 ? -2.887 8.440 -11.556 1.00 95.69 113 TYR A CA 1
ATOM 867 C C . TYR A 1 113 ? -3.942 7.510 -10.923 1.00 95.69 113 TYR A C 1
ATOM 869 O O . TYR A 1 113 ? -5.135 7.801 -10.991 1.00 95.69 113 TYR A O 1
ATOM 877 N N . PHE A 1 114 ? -3.530 6.439 -10.233 1.00 95.38 114 PHE A N 1
ATOM 878 C CA . PHE A 1 114 ? -4.425 5.589 -9.443 1.00 95.38 114 PHE A CA 1
ATOM 879 C C . PHE A 1 114 ? -4.612 6.055 -7.995 1.00 95.38 114 PHE A C 1
ATOM 881 O O . PHE A 1 114 ? -5.421 5.459 -7.282 1.00 95.38 114 PHE A O 1
ATOM 888 N N . HIS A 1 115 ? -3.927 7.113 -7.547 1.00 94.88 115 HIS A N 1
ATOM 889 C CA . HIS A 1 115 ? -3.961 7.541 -6.146 1.00 94.88 115 HIS A CA 1
ATOM 890 C C . HIS A 1 115 ? -5.383 7.775 -5.625 1.00 94.88 115 HIS A C 1
ATOM 892 O O . HIS A 1 115 ? -5.788 7.182 -4.627 1.00 94.88 115 HIS A O 1
ATOM 898 N N . LEU A 1 116 ? -6.177 8.591 -6.325 1.00 92.44 116 LEU A N 1
ATOM 899 C CA . LEU A 1 116 ? -7.538 8.914 -5.886 1.00 92.44 116 LEU A CA 1
ATOM 900 C C . LEU A 1 116 ? -8.437 7.675 -5.854 1.00 92.44 116 LEU A C 1
ATOM 902 O O . LEU A 1 116 ? -9.227 7.507 -4.926 1.00 92.44 116 LEU A O 1
ATOM 906 N N . LYS A 1 117 ? -8.277 6.767 -6.825 1.00 91.44 117 LYS A N 1
ATOM 907 C CA . LYS A 1 117 ? -9.039 5.518 -6.850 1.00 91.44 117 LYS A CA 1
ATOM 908 C C . LYS A 1 117 ? -8.648 4.597 -5.693 1.00 91.44 117 LYS A C 1
ATOM 910 O O . LYS A 1 117 ? -9.524 3.995 -5.078 1.00 91.44 117 LYS A O 1
ATOM 915 N N . ALA A 1 118 ? -7.361 4.519 -5.364 1.00 87.19 118 ALA A N 1
ATOM 916 C CA . ALA A 1 118 ? -6.877 3.759 -4.217 1.00 87.19 118 ALA A CA 1
ATOM 917 C C . ALA A 1 118 ? -7.401 4.325 -2.892 1.00 87.19 118 ALA A C 1
ATOM 919 O O . ALA A 1 118 ? -7.866 3.561 -2.050 1.00 87.19 118 ALA A O 1
ATOM 920 N N . VAL A 1 119 ? -7.392 5.653 -2.733 1.00 86.19 119 VAL A N 1
ATOM 921 C CA . VAL A 1 119 ? -7.971 6.334 -1.564 1.00 86.19 119 VAL A CA 1
ATOM 922 C C . VAL A 1 119 ? -9.457 6.008 -1.430 1.00 86.19 119 VAL A C 1
ATOM 924 O O . VAL A 1 119 ? -9.896 5.622 -0.349 1.00 86.19 119 VAL A O 1
ATOM 927 N N . GLN A 1 120 ? -10.221 6.096 -2.522 1.00 86.44 120 GLN A N 1
ATOM 928 C CA . GLN A 1 120 ? -11.642 5.753 -2.515 1.00 86.44 120 GLN A CA 1
ATOM 929 C C . GLN A 1 120 ? -11.875 4.301 -2.067 1.00 86.44 120 GLN A C 1
ATOM 931 O O . GLN A 1 120 ? -12.657 4.061 -1.150 1.00 86.44 120 GLN A O 1
ATOM 936 N N . LEU A 1 121 ? -11.160 3.339 -2.659 1.00 83.50 121 LEU A N 1
ATOM 937 C CA . LEU A 1 121 ? -11.285 1.922 -2.299 1.00 83.50 121 LEU A CA 1
ATOM 938 C C . LEU A 1 121 ? -10.892 1.657 -0.838 1.00 83.50 121 LEU A C 1
ATOM 940 O O . LEU A 1 121 ? -11.525 0.843 -0.167 1.00 83.50 121 LEU A O 1
ATOM 944 N N . ALA A 1 122 ? -9.879 2.356 -0.320 1.00 83.31 122 ALA A N 1
ATOM 945 C CA . ALA A 1 122 ? -9.479 2.249 1.079 1.00 83.31 122 ALA A CA 1
ATOM 946 C C . ALA A 1 122 ? -10.562 2.783 2.034 1.00 83.31 122 ALA A C 1
ATOM 948 O O . ALA A 1 122 ? -10.811 2.172 3.077 1.00 83.31 122 ALA A O 1
ATOM 949 N N . ILE A 1 123 ? -11.238 3.881 1.676 1.00 80.06 123 ILE A N 1
ATOM 950 C CA . ILE A 1 123 ? -12.377 4.418 2.437 1.00 80.06 123 ILE A CA 1
ATOM 951 C C . ILE A 1 123 ? -13.529 3.408 2.441 1.00 80.06 123 ILE A C 1
ATOM 953 O O . ILE A 1 123 ? -14.014 3.053 3.514 1.00 80.06 123 ILE A O 1
ATOM 957 N N . GLU A 1 124 ? -13.921 2.901 1.271 1.00 80.94 124 GLU A N 1
ATOM 958 C CA . GLU A 1 124 ? -15.008 1.923 1.121 1.00 80.94 124 GLU A CA 1
ATOM 959 C C . GLU A 1 124 ? -14.728 0.634 1.913 1.00 80.94 124 GLU A C 1
ATOM 961 O O . GLU A 1 124 ? -15.587 0.147 2.651 1.00 80.94 124 GLU A O 1
ATOM 966 N N . ALA A 1 125 ? -13.502 0.105 1.831 1.00 79.31 125 ALA A N 1
ATOM 967 C CA . ALA A 1 125 ? -13.087 -1.071 2.593 1.00 79.31 125 ALA A CA 1
ATOM 968 C C . ALA A 1 125 ? -13.132 -0.825 4.110 1.00 79.31 125 ALA A C 1
ATOM 970 O O . ALA A 1 125 ? -13.576 -1.690 4.867 1.00 79.31 125 ALA A O 1
ATOM 971 N N . THR A 1 126 ? -12.709 0.361 4.555 1.00 81.62 126 THR A N 1
ATOM 972 C CA . THR A 1 126 ? -12.728 0.756 5.972 1.00 81.62 126 THR A CA 1
ATOM 973 C C . THR A 1 126 ? -14.162 0.898 6.486 1.00 81.62 126 THR A C 1
ATOM 975 O O . THR A 1 126 ? -14.493 0.375 7.550 1.00 81.62 126 THR A O 1
ATOM 978 N N . GLN A 1 127 ? -15.041 1.545 5.717 1.00 80.12 127 GLN A N 1
ATOM 979 C CA . GLN A 1 127 ? -16.467 1.656 6.036 1.00 80.12 127 GLN A CA 1
ATOM 980 C C . GLN A 1 127 ? -17.121 0.279 6.138 1.00 80.12 127 GLN A C 1
ATOM 982 O O . GLN A 1 127 ? -17.813 -0.005 7.115 1.00 80.12 127 GLN A O 1
ATOM 987 N N . ARG A 1 128 ? -16.856 -0.601 5.165 1.00 79.06 128 ARG A N 1
ATOM 988 C CA . ARG A 1 128 ? -17.350 -1.978 5.182 1.00 79.06 128 ARG A CA 1
ATOM 989 C C . ARG A 1 128 ? -16.878 -2.731 6.422 1.00 79.06 128 ARG A C 1
ATOM 991 O O . ARG A 1 128 ? -17.706 -3.329 7.095 1.00 79.06 128 ARG A O 1
ATOM 998 N N . PHE A 1 129 ? -15.590 -2.652 6.757 1.00 82.06 129 PHE A N 1
ATOM 999 C CA . PHE A 1 129 ? -15.047 -3.279 7.961 1.00 82.06 129 PHE A CA 1
ATOM 1000 C C . PHE A 1 129 ? -15.801 -2.846 9.226 1.00 82.06 129 PHE A C 1
ATOM 1002 O O . PHE A 1 129 ? -16.212 -3.696 10.013 1.00 82.06 129 PHE A O 1
ATOM 1009 N N . PHE A 1 130 ? -16.019 -1.542 9.416 1.00 84.38 130 PHE A N 1
ATOM 1010 C CA . PHE A 1 130 ? -16.737 -1.050 10.593 1.00 84.38 130 PHE A CA 1
ATOM 1011 C C . PHE A 1 130 ? -18.217 -1.437 10.592 1.00 84.38 130 PHE A C 1
ATOM 1013 O O . PHE A 1 130 ? -18.750 -1.757 11.652 1.00 84.38 130 PHE A O 1
ATOM 1020 N N . ASN A 1 131 ? -18.872 -1.453 9.431 1.00 82.81 131 ASN A N 1
ATOM 1021 C CA . ASN A 1 131 ? -20.266 -1.878 9.311 1.00 82.81 131 ASN A CA 1
ATOM 1022 C C . ASN A 1 131 ? -20.437 -3.374 9.613 1.00 82.81 131 ASN A C 1
ATOM 1024 O O . ASN A 1 131 ? -21.333 -3.737 10.375 1.00 82.81 131 ASN A O 1
ATOM 1028 N N . ASP A 1 132 ? -19.559 -4.222 9.072 1.00 79.25 132 ASP A N 1
ATOM 1029 C CA . ASP A 1 132 ? -19.556 -5.666 9.323 1.00 79.25 132 ASP A CA 1
ATOM 1030 C C . ASP A 1 132 ? -19.275 -5.939 10.812 1.00 79.25 132 ASP A C 1
ATOM 1032 O O . ASP A 1 132 ? -20.038 -6.642 11.473 1.00 79.25 132 ASP A O 1
ATOM 1036 N N . LEU A 1 133 ? -18.267 -5.274 11.392 1.00 81.38 133 LEU A N 1
ATOM 1037 C CA . LEU A 1 133 ? -17.969 -5.363 12.823 1.00 81.38 133 LEU A CA 1
ATOM 1038 C C . LEU A 1 133 ? -19.165 -4.939 13.690 1.00 81.38 133 LEU A C 1
ATOM 1040 O O . LEU A 1 133 ? -19.496 -5.626 14.654 1.00 81.38 133 LEU A O 1
ATOM 1044 N N . ARG A 1 134 ? -19.821 -3.818 13.358 1.00 87.00 134 ARG A N 1
ATOM 1045 C CA . ARG A 1 134 ? -21.004 -3.314 14.075 1.00 87.00 134 ARG A CA 1
ATOM 1046 C C . ARG A 1 134 ? -22.164 -4.301 14.020 1.00 87.00 134 ARG A C 1
ATOM 1048 O O . ARG A 1 134 ? -22.842 -4.485 15.028 1.00 87.00 134 ARG A O 1
ATOM 1055 N N . LYS A 1 135 ? -22.385 -4.932 12.865 1.00 84.00 135 LYS A N 1
ATOM 1056 C CA . LYS A 1 135 ? -23.415 -5.958 12.678 1.00 84.00 135 LYS A CA 1
ATOM 1057 C C . LYS A 1 135 ? -23.141 -7.195 13.535 1.00 84.00 135 LYS A C 1
ATOM 1059 O O . LYS A 1 135 ? -24.074 -7.717 14.136 1.00 84.00 135 LYS A O 1
ATOM 1064 N N . ASP A 1 136 ? -21.881 -7.615 13.630 1.00 81.44 136 ASP A N 1
ATOM 1065 C CA . ASP A 1 136 ? -21.485 -8.824 14.359 1.00 81.44 136 ASP A CA 1
ATOM 1066 C C . ASP A 1 136 ? -21.540 -8.661 15.885 1.00 81.44 136 ASP A C 1
ATOM 1068 O O . ASP A 1 136 ? -21.888 -9.608 16.592 1.00 81.44 136 ASP A O 1
ATOM 1072 N N . ILE A 1 137 ? -21.198 -7.478 16.412 1.00 82.06 137 ILE A N 1
ATOM 1073 C CA . ILE A 1 137 ? -21.162 -7.231 17.870 1.00 82.06 137 ILE A CA 1
ATOM 1074 C C . ILE A 1 137 ? -22.381 -6.476 18.404 1.00 82.06 137 ILE A C 1
ATOM 1076 O O . ILE A 1 137 ? -22.564 -6.390 19.615 1.00 82.06 137 ILE A O 1
ATOM 1080 N N . GLY A 1 138 ? -23.217 -5.928 17.523 1.00 85.75 138 GLY A N 1
ATOM 1081 C CA . GLY A 1 138 ? -24.370 -5.109 17.883 1.00 85.75 138 GLY A CA 1
ATOM 1082 C C . GLY A 1 138 ? -24.009 -3.676 18.292 1.00 85.75 138 GLY A C 1
ATOM 1083 O O . GLY A 1 138 ? -22.895 -3.367 18.723 1.00 85.75 138 GLY A O 1
ATOM 1084 N N . ASN A 1 139 ? -24.993 -2.778 18.181 1.00 89.06 139 ASN A N 1
ATOM 1085 C CA . ASN A 1 139 ? -24.819 -1.343 18.443 1.00 89.06 139 ASN A CA 1
ATOM 1086 C C . ASN A 1 139 ? -24.274 -1.022 19.847 1.00 89.06 139 ASN A C 1
ATOM 1088 O O . ASN A 1 139 ? -23.310 -0.263 19.914 1.00 89.06 139 ASN A O 1
ATOM 1092 N N . PRO A 1 140 ? -24.788 -1.601 20.956 1.00 83.62 140 PRO A N 1
ATOM 1093 C CA . PRO A 1 140 ? -24.329 -1.215 22.293 1.00 83.62 140 PRO A CA 1
ATOM 1094 C C . PRO A 1 140 ? -22.843 -1.519 22.522 1.00 83.62 140 PRO A C 1
ATOM 1096 O O . PRO A 1 140 ? -22.108 -0.709 23.088 1.00 83.62 140 PRO A O 1
ATOM 1099 N N . ILE A 1 141 ? -22.381 -2.679 22.047 1.00 79.31 141 ILE A N 1
ATOM 1100 C CA . ILE A 1 141 ? -20.985 -3.101 22.192 1.00 79.31 141 ILE A CA 1
ATOM 1101 C C . ILE A 1 141 ? -20.092 -2.290 21.255 1.00 79.31 141 ILE A C 1
ATOM 1103 O O . ILE A 1 141 ? -19.036 -1.832 21.683 1.00 79.31 141 ILE A O 1
ATOM 1107 N N . PHE A 1 142 ? -20.525 -2.046 20.016 1.00 82.62 142 PHE A N 1
ATOM 1108 C CA . PHE A 1 142 ? -19.797 -1.208 19.064 1.00 82.62 142 PHE A CA 1
ATOM 1109 C C . PHE A 1 142 ? -19.614 0.229 19.574 1.00 82.62 142 PHE A C 1
ATOM 1111 O O . PHE A 1 142 ? -18.507 0.766 19.542 1.00 82.62 142 PHE A O 1
ATOM 1118 N N . GLU A 1 143 ? -20.670 0.838 20.110 1.00 83.56 143 GLU A N 1
ATOM 1119 C CA . GLU A 1 143 ? -20.619 2.187 20.676 1.00 83.56 143 GLU A CA 1
ATOM 1120 C C . GLU A 1 143 ? -19.712 2.264 21.904 1.00 83.56 143 GLU A C 1
ATOM 1122 O O . GLU A 1 143 ? -18.929 3.208 22.018 1.00 83.56 143 GLU A O 1
ATOM 1127 N N . ARG A 1 144 ? -19.751 1.254 22.786 1.00 75.75 144 ARG A N 1
ATOM 1128 C CA . ARG A 1 144 ? -18.833 1.143 23.932 1.00 75.75 144 ARG A CA 1
ATOM 1129 C C . ARG A 1 144 ? -17.383 0.961 23.485 1.00 75.75 144 ARG A C 1
ATOM 1131 O O . ARG A 1 144 ? -16.488 1.580 24.057 1.00 75.75 144 ARG A O 1
ATOM 1138 N N . LEU A 1 145 ? -17.151 0.133 22.467 1.00 75.12 145 LEU A N 1
ATOM 1139 C CA . LEU A 1 145 ? -15.829 -0.188 21.934 1.00 75.12 145 LEU A CA 1
ATOM 1140 C C . LEU A 1 145 ? -15.139 1.052 21.354 1.00 75.12 145 LEU A C 1
ATOM 1142 O O . LEU A 1 145 ? -13.984 1.328 21.672 1.00 75.12 145 LEU A O 1
ATOM 1146 N N . PHE A 1 146 ? -15.863 1.823 20.543 1.00 77.75 146 PHE A N 1
ATOM 1147 C CA . PHE A 1 146 ? -15.342 3.027 19.891 1.00 77.75 146 PHE A CA 1
ATOM 1148 C C . PHE A 1 146 ? -15.636 4.321 20.653 1.00 77.75 146 PHE A C 1
ATOM 1150 O O . PHE A 1 146 ? -15.237 5.390 20.200 1.00 77.75 146 PHE A O 1
ATOM 1157 N N . SER A 1 147 ? -16.284 4.233 21.819 1.00 74.81 147 SER A N 1
ATOM 1158 C CA . SER A 1 147 ? -16.660 5.385 22.648 1.00 74.81 147 SER A CA 1
ATOM 1159 C C . SER A 1 147 ? -17.415 6.460 21.858 1.00 74.81 147 SER A C 1
ATOM 1161 O O . SER A 1 147 ? -17.088 7.640 21.933 1.00 74.81 147 SER A O 1
ATOM 1163 N N . ILE A 1 148 ? -18.420 6.040 21.083 1.00 78.31 148 ILE A N 1
ATOM 1164 C CA . ILE A 1 148 ? -19.218 6.932 20.222 1.00 78.31 148 ILE A CA 1
ATOM 1165 C C . ILE A 1 148 ? -20.083 7.883 21.068 1.00 78.31 148 ILE A C 1
ATOM 1167 O O . ILE A 1 148 ? -20.298 9.023 20.674 1.00 78.31 148 ILE A O 1
ATOM 1171 N N . ASN A 1 149 ? -20.496 7.443 22.262 1.00 73.62 149 ASN A N 1
ATOM 1172 C CA . ASN A 1 149 ? -21.231 8.232 23.255 1.00 73.62 149 ASN A CA 1
ATOM 1173 C C . ASN A 1 149 ? -20.599 8.036 24.647 1.00 73.62 149 ASN A C 1
ATOM 1175 O O . ASN A 1 149 ? -21.106 7.245 25.447 1.00 73.62 149 ASN A O 1
ATOM 1179 N N . PRO A 1 150 ? -19.450 8.670 24.938 1.00 70.81 150 PRO A N 1
ATOM 1180 C CA . PRO A 1 150 ? -18.737 8.418 26.180 1.00 70.81 150 PRO A CA 1
ATOM 1181 C C . PRO A 1 150 ? -19.497 9.008 27.372 1.00 70.81 150 PRO A C 1
ATOM 1183 O O . PRO A 1 150 ? -19.972 10.144 27.334 1.00 70.81 150 PRO A O 1
ATOM 1186 N N . THR A 1 151 ? -19.579 8.258 28.470 1.00 75.12 151 THR A N 1
ATOM 1187 C CA . THR A 1 151 ? -20.112 8.789 29.729 1.00 75.12 151 THR A CA 1
ATOM 1188 C C . THR A 1 151 ? -19.149 9.819 30.323 1.00 75.12 151 THR A C 1
ATOM 1190 O O . THR A 1 151 ? -17.945 9.792 30.056 1.00 75.12 151 THR A O 1
ATOM 1193 N N . LYS A 1 152 ? -19.650 10.701 31.199 1.00 79.19 152 LYS A N 1
ATOM 1194 C CA . LYS A 1 152 ? -18.815 11.676 31.924 1.00 79.19 152 LYS A CA 1
ATOM 1195 C C . LYS A 1 152 ? -17.608 11.010 32.601 1.00 79.19 152 LYS A C 1
ATOM 1197 O O . LYS A 1 152 ? -16.483 11.464 32.453 1.00 79.19 152 LYS A O 1
ATOM 1202 N N . THR A 1 153 ? -17.819 9.852 33.227 1.00 77.62 153 THR A N 1
ATOM 1203 C CA . THR A 1 153 ? -16.752 9.061 33.855 1.00 77.62 153 THR A CA 1
ATOM 1204 C C . THR A 1 153 ? -15.699 8.563 32.857 1.00 77.62 153 THR A C 1
ATOM 1206 O O . THR A 1 153 ? -14.518 8.493 33.193 1.00 77.62 153 THR A O 1
ATOM 1209 N N . GLN A 1 154 ? -16.097 8.189 31.637 1.00 69.94 154 GLN A N 1
ATOM 1210 C CA . GLN A 1 154 ? -15.157 7.778 30.588 1.00 69.94 154 GLN A CA 1
ATOM 1211 C C . GLN A 1 154 ? -14.351 8.970 30.058 1.00 69.94 154 GLN A C 1
ATOM 1213 O O . GLN A 1 154 ? -13.150 8.827 29.827 1.00 69.94 154 GLN A O 1
ATOM 1218 N N . LEU A 1 155 ? -14.979 10.143 29.933 1.00 72.19 155 LEU A N 1
ATOM 1219 C CA . LEU A 1 155 ? -14.301 11.392 29.581 1.00 72.19 155 LEU A CA 1
ATOM 1220 C C . LEU A 1 155 ? -13.273 11.793 30.645 1.00 72.19 155 LEU A C 1
ATOM 1222 O O . LEU A 1 155 ? -12.116 12.028 30.304 1.00 72.19 155 LEU A O 1
ATOM 1226 N N . ASP A 1 156 ? -13.645 11.775 31.926 1.00 76.50 156 ASP A N 1
ATOM 1227 C CA . ASP A 1 156 ? -12.748 12.132 33.035 1.00 76.50 156 ASP A CA 1
ATOM 1228 C C . ASP A 1 156 ? -11.511 11.214 33.085 1.00 76.50 156 ASP A C 1
ATOM 1230 O O . ASP A 1 156 ? -10.378 11.671 33.264 1.00 76.50 156 ASP A O 1
ATOM 1234 N N . LYS A 1 157 ? -11.704 9.907 32.848 1.00 72.88 157 LYS A N 1
ATOM 1235 C CA . LYS A 1 157 ? -10.601 8.940 32.728 1.00 72.88 157 LYS A CA 1
ATOM 1236 C C . LYS A 1 157 ? -9.698 9.233 31.528 1.00 72.88 157 LYS A C 1
ATOM 1238 O O . LYS A 1 157 ? -8.479 9.147 31.661 1.00 72.88 157 LYS A O 1
ATOM 1243 N N . ALA A 1 158 ? -10.271 9.578 30.374 1.00 68.06 158 ALA A N 1
ATOM 1244 C CA . ALA A 1 158 ? -9.501 9.900 29.173 1.00 68.06 158 ALA A CA 1
ATOM 1245 C C . ALA A 1 158 ? -8.661 11.169 29.368 1.00 68.06 158 ALA A C 1
ATOM 1247 O O . ALA A 1 158 ? -7.481 11.174 29.022 1.00 68.06 158 ALA A O 1
ATOM 1248 N N . VAL A 1 159 ? -9.241 12.208 29.979 1.00 73.12 159 VAL A N 1
ATOM 1249 C CA . VAL A 1 159 ? -8.552 13.462 30.322 1.00 73.12 159 VAL A CA 1
ATOM 1250 C C . VAL A 1 159 ? -7.365 13.194 31.246 1.00 73.12 159 VAL A C 1
ATOM 1252 O O . VAL A 1 159 ? -6.264 13.678 30.982 1.00 73.12 159 VAL A O 1
ATOM 1255 N N . LYS A 1 160 ? -7.550 12.365 32.280 1.00 78.19 160 LYS A N 1
ATOM 1256 C CA . LYS A 1 160 ? -6.469 11.979 33.193 1.00 78.19 160 LYS A CA 1
ATOM 1257 C C . LYS A 1 160 ? -5.343 11.216 32.479 1.00 78.19 160 LYS A C 1
ATOM 1259 O O . LYS A 1 160 ? -4.181 11.573 32.640 1.00 78.19 160 LYS A O 1
ATOM 1264 N N . ALA A 1 161 ? -5.674 10.230 31.644 1.00 68.00 161 ALA A N 1
ATOM 1265 C CA . ALA A 1 161 ? -4.682 9.450 30.894 1.00 68.00 161 ALA A CA 1
ATOM 1266 C C . ALA A 1 161 ? -3.872 10.309 29.901 1.00 68.00 161 ALA A C 1
ATOM 1268 O O . ALA A 1 161 ? -2.667 10.112 29.733 1.00 68.00 161 ALA A O 1
ATOM 1269 N N . ILE A 1 162 ? -4.519 11.294 29.262 1.00 65.62 162 ILE A N 1
ATOM 1270 C CA . ILE A 1 162 ? -3.848 12.276 28.397 1.00 65.62 162 ILE A CA 1
ATOM 1271 C C . ILE A 1 162 ? -2.895 13.151 29.219 1.00 65.62 162 ILE A C 1
ATOM 1273 O O . ILE A 1 162 ? -1.751 13.346 28.809 1.00 65.62 162 ILE A O 1
ATOM 1277 N N . ALA A 1 163 ? -3.334 13.640 30.385 1.00 73.06 163 ALA A N 1
ATOM 1278 C CA . ALA A 1 163 ? -2.499 14.434 31.287 1.00 73.06 163 ALA A CA 1
ATOM 1279 C C . ALA A 1 163 ? -1.273 13.651 31.796 1.00 73.06 163 ALA A C 1
ATOM 1281 O O . ALA A 1 163 ? -0.196 14.218 31.965 1.00 73.06 163 ALA A O 1
ATOM 1282 N N . GLU A 1 164 ? -1.413 12.336 31.973 1.00 77.44 164 GLU A N 1
ATOM 1283 C CA . GLU A 1 164 ? -0.337 11.416 32.366 1.00 77.44 164 GLU A CA 1
ATOM 1284 C C . GLU A 1 164 ? 0.543 10.965 31.182 1.00 77.44 164 GLU A C 1
ATOM 1286 O O . GLU A 1 164 ? 1.489 10.192 31.355 1.00 77.44 164 GLU A O 1
ATOM 1291 N N . ASN A 1 165 ? 0.287 11.487 29.976 1.00 61.38 165 ASN A N 1
ATOM 1292 C CA . ASN A 1 165 ? 1.031 11.199 28.750 1.00 61.38 165 ASN A CA 1
ATOM 1293 C C . ASN A 1 165 ? 1.047 9.696 28.397 1.00 61.38 165 ASN A C 1
ATOM 1295 O O . ASN A 1 165 ? 2.006 9.178 27.804 1.00 61.38 165 ASN A O 1
ATOM 1299 N N . GLU A 1 166 ? -0.020 8.976 28.763 1.00 61.97 166 GLU A N 1
ATOM 1300 C CA . GLU A 1 166 ? -0.192 7.585 28.368 1.00 61.97 166 GLU A CA 1
ATOM 1301 C C . GLU A 1 166 ? -0.259 7.508 26.838 1.00 61.97 166 GLU A C 1
ATOM 1303 O O . GLU A 1 166 ? -1.044 8.193 26.180 1.00 61.97 166 GLU A O 1
ATOM 1308 N N . LYS A 1 167 ? 0.635 6.709 26.241 1.00 51.81 167 LYS A N 1
ATOM 1309 C CA . LYS A 1 167 ? 0.889 6.729 24.794 1.00 51.81 167 LYS A CA 1
ATOM 1310 C C . LYS A 1 167 ? -0.394 6.557 23.978 1.00 51.81 167 LYS A C 1
ATOM 1312 O O . LYS A 1 167 ? -0.971 5.472 23.926 1.00 51.81 167 LYS A O 1
ATOM 1317 N N . PHE A 1 168 ? -0.725 7.603 23.230 1.00 39.06 168 PHE A N 1
ATOM 1318 C CA . PHE A 1 168 ? -1.752 7.612 22.198 1.00 39.06 168 PHE A CA 1
ATOM 1319 C C . PHE A 1 168 ? -1.376 6.612 21.089 1.00 39.06 168 PHE A C 1
ATOM 1321 O O . PHE A 1 168 ? -0.473 6.850 20.286 1.00 39.06 168 PHE A O 1
ATOM 1328 N N . ARG A 1 169 ? -2.025 5.445 21.062 1.00 45.69 169 ARG A N 1
ATOM 1329 C CA . ARG A 1 169 ? -2.018 4.545 19.898 1.00 45.69 169 ARG A CA 1
ATOM 1330 C C . ARG A 1 169 ? -3.309 4.781 19.118 1.00 45.69 169 ARG A C 1
ATOM 1332 O O . ARG A 1 169 ? -4.305 5.150 19.714 1.00 45.69 169 ARG A O 1
ATOM 1339 N N . PHE A 1 170 ? -3.301 4.570 17.803 1.00 42.53 170 PHE A N 1
ATOM 1340 C CA . PHE A 1 170 ? -4.446 4.801 16.898 1.00 42.53 170 PHE A CA 1
ATOM 1341 C C . PHE A 1 170 ? -5.735 4.034 17.300 1.00 42.53 170 PHE A C 1
ATOM 1343 O O . PHE A 1 170 ? -6.820 4.363 16.839 1.00 42.53 170 PHE A O 1
ATOM 1350 N N . PHE A 1 171 ? -5.612 3.071 18.221 1.00 47.88 171 PHE A N 1
ATOM 1351 C CA . PHE A 1 171 ? -6.679 2.493 19.045 1.00 47.88 171 PHE A CA 1
ATOM 1352 C C . PHE A 1 171 ? -6.499 2.969 20.506 1.00 47.88 171 PHE A C 1
ATOM 1354 O O . PHE A 1 171 ? -5.916 2.259 21.325 1.00 47.88 171 PHE A O 1
ATOM 1361 N N . SER A 1 172 ? -6.852 4.228 20.791 1.00 48.50 172 SER A N 1
ATOM 1362 C CA . SER A 1 172 ? -6.303 5.013 21.916 1.00 48.50 172 SER A CA 1
ATOM 1363 C C . SER A 1 172 ? -6.915 4.705 23.292 1.00 48.50 172 SER A C 1
ATOM 1365 O O . SER A 1 172 ? -7.657 3.737 23.475 1.00 48.50 172 SER A O 1
ATOM 1367 N N . SER A 1 173 ? -6.563 5.535 24.284 1.00 42.44 173 SER A N 1
ATOM 1368 C CA . SER A 1 173 ? -7.042 5.499 25.670 1.00 42.44 173 SER A CA 1
ATOM 1369 C C . SER A 1 173 ? -8.558 5.336 25.777 1.00 42.44 173 SER A C 1
ATOM 1371 O O . SER A 1 173 ? -8.996 4.635 26.673 1.00 42.44 173 SER A O 1
ATOM 1373 N N . THR A 1 174 ? -9.359 5.857 24.844 1.00 43.25 174 THR A N 1
ATOM 1374 C CA . THR A 1 174 ? -10.822 5.676 24.816 1.00 43.25 174 THR A CA 1
ATOM 1375 C C . THR A 1 174 ? -11.237 4.224 24.561 1.00 43.25 174 THR A C 1
ATOM 1377 O O . THR A 1 174 ? -12.101 3.704 25.260 1.00 43.25 174 THR A O 1
ATOM 1380 N N . PHE A 1 175 ? -10.558 3.512 23.655 1.00 49.97 175 PHE A N 1
ATOM 1381 C CA . PHE A 1 175 ? -10.748 2.067 23.457 1.00 49.97 175 PHE A CA 1
ATOM 1382 C C . PHE A 1 175 ? -10.256 1.294 24.688 1.00 49.97 175 PHE A C 1
ATOM 1384 O O . PHE A 1 175 ? -10.936 0.408 25.194 1.00 49.97 175 PHE A O 1
ATOM 1391 N N . SER A 1 176 ? -9.113 1.698 25.256 1.00 47.88 176 SER A N 1
ATOM 1392 C CA . SER A 1 176 ? -8.608 1.131 26.517 1.00 47.88 176 SER A CA 1
ATOM 1393 C C . SER A 1 176 ? -9.549 1.396 27.700 1.00 47.88 176 SER A C 1
ATOM 1395 O O . SER A 1 176 ? -9.606 0.581 28.607 1.00 47.88 176 SER A O 1
ATOM 1397 N N . ILE A 1 177 ? -10.316 2.488 27.692 1.00 50.81 177 ILE A N 1
ATOM 1398 C CA . ILE A 1 177 ? -11.345 2.846 28.681 1.00 50.81 177 ILE A CA 1
ATOM 1399 C C . ILE A 1 177 ? -12.635 2.054 28.452 1.00 50.81 177 ILE A C 1
ATOM 1401 O O . ILE A 1 177 ? -13.234 1.590 29.421 1.00 50.81 177 ILE A O 1
ATOM 1405 N N . GLY A 1 178 ? -13.029 1.836 27.195 1.00 50.53 178 GLY A N 1
ATOM 1406 C CA . GLY A 1 178 ? -14.095 0.901 26.828 1.00 50.53 178 GLY A CA 1
ATOM 1407 C C . GLY A 1 178 ? -13.784 -0.531 27.276 1.00 50.53 178 GLY A C 1
ATOM 1408 O O . GLY A 1 178 ? -14.683 -1.244 27.721 1.00 50.53 178 GLY A O 1
ATOM 1409 N N . LEU A 1 179 ? -12.500 -0.915 27.241 1.00 52.06 179 LEU A N 1
ATOM 1410 C CA . LEU A 1 179 ? -11.985 -2.186 27.750 1.00 52.06 179 LEU A CA 1
ATOM 1411 C C . LEU A 1 179 ? -11.742 -2.209 29.281 1.00 52.06 179 LEU A C 1
ATOM 1413 O O . LEU A 1 179 ? -11.928 -3.249 29.908 1.00 52.06 179 LEU A O 1
ATOM 1417 N N . SER A 1 180 ? -11.338 -1.109 29.924 1.00 50.56 180 SER A N 1
ATOM 1418 C CA . SER A 1 180 ? -10.851 -1.105 31.321 1.00 50.56 180 SER A CA 1
ATOM 1419 C C . SER A 1 180 ? -11.930 -1.044 32.400 1.00 50.56 180 SER A C 1
ATOM 1421 O O . SER A 1 180 ? -11.618 -0.831 33.572 1.00 50.56 180 SER A O 1
ATOM 1423 N N . THR A 1 181 ? -13.202 -1.255 32.070 1.00 51.50 181 THR A N 1
ATOM 1424 C CA . THR A 1 181 ? -14.293 -1.178 33.057 1.00 51.50 181 THR A CA 1
ATOM 1425 C C . THR A 1 181 ? -14.292 -2.310 34.097 1.00 51.50 181 THR A C 1
ATOM 1427 O O . THR A 1 181 ? -15.236 -2.394 34.870 1.00 51.50 181 THR A O 1
ATOM 1430 N N . GLY A 1 182 ? -13.281 -3.187 34.144 1.00 55.25 182 GLY A N 1
ATOM 1431 C CA . GLY A 1 182 ? -13.263 -4.339 35.060 1.00 55.25 182 GLY A CA 1
ATOM 1432 C C . GLY A 1 182 ? -14.281 -5.429 34.701 1.00 55.25 182 GLY A C 1
ATOM 1433 O O . GLY A 1 182 ? -14.501 -6.353 35.473 1.00 55.25 182 GLY A O 1
ATOM 1434 N N . ASP A 1 183 ? -14.888 -5.328 33.520 1.00 63.19 183 ASP A N 1
ATOM 1435 C CA . ASP A 1 183 ? -15.912 -6.233 33.009 1.00 63.19 183 ASP A CA 1
ATOM 1436 C C . ASP A 1 183 ? -15.227 -7.402 32.283 1.00 63.19 183 ASP A C 1
ATOM 1438 O O . ASP A 1 183 ? -14.925 -7.344 31.086 1.00 63.19 183 ASP A O 1
ATOM 1442 N N . ALA A 1 184 ? -14.865 -8.426 33.060 1.00 67.19 184 ALA A N 1
ATOM 1443 C CA . ALA A 1 184 ? -14.139 -9.601 32.576 1.00 67.19 184 ALA A CA 1
ATOM 1444 C C . ALA A 1 184 ? -14.924 -10.374 31.501 1.00 67.19 184 ALA A C 1
ATOM 1446 O O . ALA A 1 184 ? -14.324 -10.937 30.584 1.00 67.19 184 ALA A O 1
ATOM 1447 N N . GLU A 1 185 ? -16.253 -10.343 31.575 1.00 69.31 185 GLU A N 1
ATOM 1448 C CA . GLU A 1 185 ? -17.148 -10.985 30.618 1.00 69.31 185 GLU A CA 1
ATOM 1449 C C . GLU A 1 185 ? -17.100 -10.272 29.260 1.00 69.31 185 GLU A C 1
ATOM 1451 O O . GLU A 1 185 ? -16.870 -10.905 28.227 1.00 69.31 185 GLU A O 1
ATOM 1456 N N . PHE A 1 186 ? -17.168 -8.936 29.260 1.00 65.38 186 PHE A N 1
ATOM 1457 C CA . PHE A 1 186 ? -17.000 -8.125 28.053 1.00 65.38 186 PHE A CA 1
ATOM 1458 C C . PHE A 1 186 ? -15.629 -8.323 27.395 1.00 65.38 186 PHE A C 1
ATOM 1460 O O . PHE A 1 186 ? -15.533 -8.452 26.172 1.00 65.38 186 PHE A O 1
ATOM 1467 N N . GLN A 1 187 ? -14.56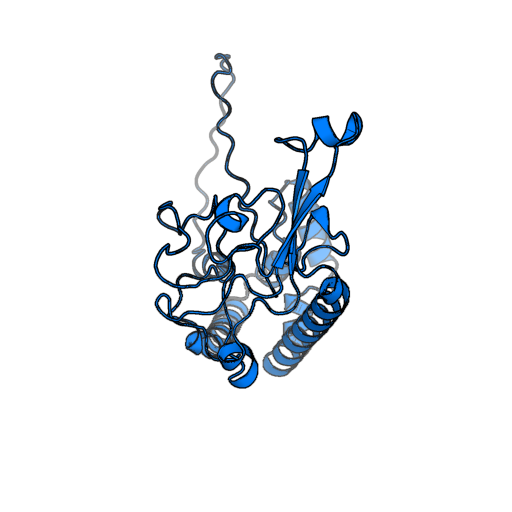4 -8.399 28.200 1.00 64.06 187 GLN A N 1
ATOM 1468 C CA . GLN A 1 187 ? -13.212 -8.696 27.718 1.00 64.06 187 GLN A CA 1
ATOM 1469 C C . GLN A 1 187 ? -13.133 -10.050 27.011 1.00 64.06 187 GLN A C 1
ATOM 1471 O O . GLN A 1 187 ? -12.542 -10.164 25.934 1.00 64.06 187 GLN A O 1
ATOM 1476 N N . GLN A 1 188 ? -13.717 -11.084 27.614 1.00 70.50 188 GLN A N 1
ATOM 1477 C CA . GLN A 1 188 ? -13.685 -12.440 27.081 1.00 70.50 188 GLN A CA 1
ATOM 1478 C C . GLN A 1 188 ? -14.535 -12.567 25.810 1.00 70.50 188 GLN A C 1
ATOM 1480 O O . GLN A 1 188 ? -14.087 -13.173 24.833 1.00 70.50 188 GLN A O 1
ATOM 1485 N N . PHE A 1 189 ? -15.699 -11.915 25.779 1.00 71.12 189 PHE A N 1
ATOM 1486 C CA . PHE A 1 189 ? -16.546 -11.811 24.593 1.00 71.12 189 PHE A CA 1
ATOM 1487 C C . PHE A 1 189 ? -15.815 -11.133 23.424 1.00 71.12 189 PHE A C 1
ATOM 1489 O O . PHE A 1 189 ? -15.722 -11.708 22.337 1.00 71.12 189 PHE A O 1
ATOM 1496 N N . LEU A 1 190 ? -15.220 -9.954 23.649 1.00 64.31 190 LEU A N 1
ATOM 1497 C CA . LEU A 1 190 ? -14.468 -9.222 22.623 1.00 64.31 190 LEU A CA 1
ATOM 1498 C C . LEU A 1 190 ? -13.281 -10.018 22.093 1.00 64.31 190 LEU A C 1
ATOM 1500 O O . LEU A 1 190 ? -13.066 -10.054 20.882 1.00 64.31 190 LEU A O 1
ATOM 1504 N N . LYS A 1 191 ? -12.527 -10.687 22.974 1.00 65.56 191 LYS A N 1
ATOM 1505 C CA . LYS A 1 191 ? -11.445 -11.588 22.553 1.00 65.56 191 LYS A CA 1
ATOM 1506 C C . LYS A 1 191 ? -11.974 -12.701 21.651 1.00 65.56 191 LYS A C 1
ATOM 1508 O O . LYS A 1 191 ? -11.364 -12.974 20.621 1.00 65.56 191 LYS A O 1
ATOM 1513 N N . GLY A 1 192 ? -13.118 -13.298 21.989 1.00 67.06 192 GLY A N 1
ATOM 1514 C CA . GLY A 1 192 ? -13.768 -14.320 21.168 1.00 67.06 192 GLY A CA 1
ATOM 1515 C C . GLY A 1 192 ? -14.172 -13.809 19.782 1.00 67.06 192 GLY A C 1
ATOM 1516 O O . GLY A 1 192 ? -13.906 -14.472 18.779 1.00 67.06 192 GLY A O 1
ATOM 1517 N N . VAL A 1 193 ? -14.763 -12.615 19.702 1.00 65.25 193 VAL A N 1
ATOM 1518 C CA . VAL A 1 193 ? -15.147 -11.995 18.424 1.00 65.25 193 VAL A CA 1
ATOM 1519 C C . VAL A 1 193 ? -13.923 -11.626 17.593 1.00 65.25 193 VAL A C 1
ATOM 1521 O O . VAL A 1 193 ? -13.848 -11.995 16.424 1.00 65.25 193 VAL A O 1
ATOM 1524 N N . LEU A 1 194 ? -12.939 -10.943 18.182 1.00 62.50 194 LEU A N 1
ATOM 1525 C CA . LEU A 1 194 ? -11.707 -10.577 17.484 1.00 62.50 194 LEU A CA 1
ATOM 1526 C C . LEU A 1 194 ? -10.982 -11.817 16.973 1.00 62.50 194 LEU A C 1
ATOM 1528 O O . LEU A 1 194 ? -10.485 -11.801 15.853 1.00 62.50 194 LEU A O 1
ATOM 1532 N N . GLN A 1 195 ? -10.978 -12.911 17.737 1.00 62.81 195 GLN A N 1
ATOM 1533 C CA . GLN A 1 195 ? -10.413 -14.172 17.278 1.00 62.81 195 GLN A CA 1
ATOM 1534 C C . GLN A 1 195 ? -11.178 -14.733 16.074 1.00 62.81 195 GLN A C 1
ATOM 1536 O O . GLN A 1 195 ? -10.543 -15.184 15.127 1.00 62.81 195 GLN A O 1
ATOM 1541 N N . LYS A 1 196 ? -12.515 -14.670 16.053 1.00 64.06 196 LYS A N 1
ATOM 1542 C CA . LYS A 1 196 ? -13.321 -15.081 14.888 1.00 64.06 196 LYS A CA 1
ATOM 1543 C C . LYS A 1 196 ? -13.044 -14.212 13.662 1.00 64.06 196 LYS A C 1
ATOM 1545 O O . LYS A 1 196 ? -12.818 -14.753 12.585 1.00 64.06 196 LYS A O 1
ATOM 1550 N N . ILE A 1 197 ? -12.989 -12.893 13.832 1.00 55.62 197 ILE A N 1
ATOM 1551 C CA . ILE A 1 197 ? -12.665 -11.947 12.759 1.00 55.62 197 ILE A CA 1
ATOM 1552 C C . ILE A 1 197 ? -11.257 -12.224 12.228 1.00 55.62 197 ILE A C 1
ATOM 1554 O O . ILE A 1 197 ? -11.073 -12.409 11.030 1.00 55.62 197 ILE A O 1
ATOM 1558 N N . LEU A 1 198 ? -10.268 -12.360 13.113 1.00 52.19 198 LEU A N 1
ATOM 1559 C CA . LEU A 1 198 ? -8.909 -12.754 12.743 1.00 52.19 198 LEU A CA 1
ATOM 1560 C C . LEU A 1 198 ? -8.885 -14.102 12.020 1.00 52.19 198 LEU A C 1
ATOM 1562 O O . LEU A 1 198 ? -8.123 -14.248 11.070 1.00 52.19 198 LEU A O 1
ATOM 1566 N N . ASN A 1 199 ? -9.733 -15.056 12.415 1.00 54.22 199 ASN A N 1
ATOM 1567 C CA . ASN A 1 199 ? -9.866 -16.354 11.757 1.00 54.22 199 ASN A CA 1
ATOM 1568 C C . ASN A 1 199 ? -10.447 -16.256 10.338 1.00 54.22 199 ASN A C 1
ATOM 1570 O O . ASN A 1 199 ? -10.037 -17.023 9.472 1.00 54.22 199 ASN A O 1
ATOM 1574 N N . ILE A 1 200 ? -11.309 -15.280 10.050 1.00 55.19 200 ILE A N 1
ATOM 1575 C CA . ILE A 1 200 ? -11.749 -14.976 8.675 1.00 55.19 200 ILE A CA 1
ATOM 1576 C C . ILE A 1 200 ? -10.559 -14.493 7.828 1.00 55.19 200 ILE A C 1
ATOM 1578 O O . ILE A 1 200 ? -10.450 -14.817 6.645 1.00 55.19 200 ILE A O 1
ATOM 1582 N N . PHE A 1 201 ? -9.607 -13.796 8.450 1.00 41.38 201 PHE A N 1
ATOM 1583 C CA . PHE A 1 201 ? -8.351 -13.386 7.823 1.00 41.38 201 PHE A CA 1
ATOM 1584 C C . PHE A 1 201 ? -7.257 -14.479 7.846 1.00 41.38 201 PHE A C 1
ATOM 1586 O O . PHE A 1 201 ? -6.190 -14.270 7.275 1.00 41.38 201 PHE A O 1
ATOM 1593 N N . ILE A 1 202 ? -7.488 -15.674 8.421 1.00 42.62 202 ILE A N 1
ATOM 1594 C CA . ILE A 1 202 ? -6.495 -16.776 8.454 1.00 42.62 202 ILE A CA 1
ATOM 1595 C C . ILE A 1 202 ? -6.223 -17.390 7.078 1.00 42.62 202 ILE A C 1
ATOM 1597 O O . ILE A 1 202 ? -5.146 -17.948 6.880 1.00 42.62 202 ILE A O 1
ATOM 1601 N N . GLY A 1 203 ? -7.090 -17.187 6.083 1.00 38.09 203 GLY A N 1
ATOM 1602 C CA . GLY A 1 203 ? -6.760 -17.504 4.684 1.00 38.09 203 GLY A CA 1
ATOM 1603 C C . GLY A 1 203 ? -5.519 -16.764 4.145 1.00 38.09 203 GLY A C 1
ATOM 1604 O O . GLY A 1 203 ? -5.049 -17.077 3.059 1.00 38.09 203 GLY A O 1
ATOM 1605 N N . ILE A 1 204 ? -4.977 -15.807 4.910 1.00 39.75 204 ILE A N 1
ATOM 1606 C CA . ILE A 1 204 ? -3.798 -14.984 4.601 1.00 39.75 204 ILE A CA 1
ATOM 1607 C C . ILE A 1 204 ? -2.554 -15.441 5.403 1.00 39.75 204 ILE A C 1
ATOM 1609 O O . ILE A 1 204 ? -1.455 -14.939 5.182 1.00 39.75 204 ILE A O 1
ATOM 1613 N N . ARG A 1 205 ? -2.662 -16.439 6.301 1.00 33.75 205 ARG A N 1
ATOM 1614 C CA . ARG A 1 205 ? -1.573 -16.915 7.195 1.00 33.75 205 ARG A CA 1
ATOM 1615 C C . ARG A 1 205 ? -0.436 -17.701 6.509 1.00 33.75 205 ARG A C 1
ATOM 1617 O O . ARG A 1 205 ? 0.151 -18.597 7.113 1.00 33.75 205 ARG A O 1
ATOM 1624 N N . ARG A 1 206 ? -0.085 -17.376 5.266 1.00 31.45 206 ARG A N 1
ATOM 1625 C CA . ARG A 1 206 ? 1.123 -17.906 4.608 1.00 31.45 206 ARG A CA 1
ATOM 1626 C C . ARG A 1 206 ? 1.952 -16.874 3.847 1.00 31.45 206 ARG A C 1
ATOM 1628 O O . ARG A 1 206 ? 2.815 -17.259 3.069 1.00 31.45 206 ARG A O 1
ATOM 1635 N N . SER A 1 207 ? 1.786 -15.585 4.120 1.00 32.25 207 SER A N 1
ATOM 1636 C CA . SER A 1 207 ? 2.850 -14.630 3.811 1.00 32.25 207 SER A CA 1
ATOM 1637 C C . SER A 1 207 ? 3.283 -13.913 5.075 1.00 32.25 207 SER A C 1
ATOM 1639 O O . SER A 1 207 ? 2.436 -13.451 5.837 1.00 32.25 207 SER A O 1
ATOM 1641 N N . ASP A 1 208 ? 4.598 -13.794 5.270 1.00 35.28 208 ASP A N 1
ATOM 1642 C CA . ASP A 1 208 ? 5.278 -12.930 6.247 1.00 35.28 208 ASP A CA 1
ATOM 1643 C C . ASP A 1 208 ? 5.012 -11.434 5.957 1.00 35.28 208 ASP A C 1
ATOM 1645 O O . ASP A 1 208 ? 5.911 -10.598 5.865 1.00 35.28 208 ASP A O 1
ATOM 1649 N N . THR A 1 209 ? 3.750 -11.085 5.729 1.00 30.20 209 THR A N 1
ATOM 1650 C CA . THR A 1 209 ? 3.259 -9.728 5.546 1.00 30.20 209 THR A CA 1
ATOM 1651 C C . THR A 1 209 ? 2.826 -9.195 6.904 1.00 30.20 209 THR A C 1
ATOM 1653 O O . THR A 1 209 ? 2.023 -9.850 7.572 1.00 30.20 209 THR A O 1
ATOM 1656 N N . PRO A 1 210 ? 3.303 -8.012 7.320 1.00 29.70 210 PRO A N 1
ATOM 1657 C CA . PRO A 1 210 ? 2.933 -7.439 8.601 1.00 29.70 210 PRO A CA 1
ATOM 1658 C C . PRO A 1 210 ? 1.446 -7.079 8.608 1.00 29.70 210 PRO A C 1
ATOM 1660 O O . PRO A 1 210 ? 1.031 -6.048 8.083 1.00 29.70 210 PRO A O 1
ATOM 1663 N N . THR A 1 211 ? 0.636 -7.930 9.224 1.00 32.56 211 THR A N 1
ATOM 1664 C CA . THR A 1 211 ? -0.699 -7.563 9.689 1.00 32.56 211 THR A CA 1
ATOM 1665 C C . THR A 1 211 ? -0.582 -6.763 10.982 1.00 32.56 211 THR A C 1
ATOM 1667 O O . THR A 1 211 ? 0.383 -6.919 11.729 1.00 32.56 211 THR A O 1
ATOM 1670 N N . TYR A 1 212 ? -1.567 -5.903 11.256 1.00 35.75 212 TYR A N 1
ATOM 1671 C CA . TYR A 1 212 ? -1.687 -5.224 12.544 1.00 35.75 212 TYR A CA 1
ATOM 1672 C C . TYR A 1 212 ? -1.541 -6.238 13.681 1.00 35.75 212 TYR A C 1
ATOM 1674 O O . TYR A 1 212 ? -2.341 -7.164 13.802 1.00 35.75 212 TYR A O 1
ATOM 1682 N N . ASP A 1 213 ? -0.509 -6.063 14.502 1.00 35.91 213 ASP A N 1
ATOM 1683 C CA . ASP A 1 213 ? -0.289 -6.891 15.677 1.00 35.91 213 ASP A CA 1
ATOM 1684 C C . ASP A 1 213 ? -1.276 -6.476 16.778 1.00 35.91 213 ASP A C 1
ATOM 1686 O O . ASP A 1 213 ? -1.023 -5.587 17.592 1.00 35.91 213 ASP A O 1
ATOM 1690 N N . ILE A 1 214 ? -2.455 -7.098 16.747 1.00 35.12 214 ILE A N 1
ATOM 1691 C CA . ILE A 1 214 ? -3.498 -6.970 17.771 1.00 35.12 214 ILE A CA 1
ATOM 1692 C C . ILE A 1 214 ? -3.184 -7.870 18.985 1.00 35.12 214 ILE A C 1
ATOM 1694 O O . ILE A 1 214 ? -3.901 -7.830 19.985 1.00 35.12 214 ILE A O 1
ATOM 1698 N N . SER A 1 215 ? -2.121 -8.687 18.939 1.00 36.28 215 SER A N 1
ATOM 1699 C CA . SER A 1 215 ? -1.787 -9.636 20.012 1.00 36.28 215 SER A CA 1
ATOM 1700 C C . SER A 1 215 ? -1.350 -8.934 21.306 1.00 36.28 215 SER A C 1
ATOM 1702 O O . SER A 1 215 ? -1.592 -9.448 22.401 1.00 36.28 215 SER A O 1
ATOM 1704 N N . ASP A 1 216 ? -0.855 -7.696 21.194 1.00 38.50 216 ASP A N 1
ATOM 1705 C CA . ASP A 1 216 ? -0.616 -6.769 22.309 1.00 38.50 216 ASP A CA 1
ATOM 1706 C C . ASP A 1 216 ? -1.888 -6.499 23.150 1.00 38.50 216 ASP A C 1
ATOM 1708 O O . ASP A 1 216 ? -1.787 -6.205 24.344 1.00 38.50 216 ASP A O 1
ATOM 1712 N N . LEU A 1 217 ? -3.087 -6.605 22.556 1.00 38.19 217 LEU A N 1
ATOM 1713 C CA . LEU A 1 217 ? -4.375 -6.451 23.252 1.00 38.19 217 LEU A CA 1
ATOM 1714 C C . LEU A 1 217 ? -4.872 -7.766 23.875 1.00 38.19 217 LEU A C 1
ATOM 1716 O O . LEU A 1 217 ? -5.617 -7.749 24.853 1.00 38.19 217 LEU A O 1
ATOM 1720 N N . VAL A 1 218 ? -4.437 -8.914 23.351 1.00 39.28 218 VAL A N 1
ATOM 1721 C CA . VAL A 1 218 ? -4.842 -10.242 23.838 1.00 39.28 218 VAL A CA 1
ATOM 1722 C C . VAL A 1 218 ? -4.010 -10.671 25.053 1.00 39.28 218 VAL A C 1
ATOM 1724 O O . VAL A 1 218 ? -4.555 -11.284 25.977 1.00 39.28 218 VAL A O 1
ATOM 1727 N N . ASN A 1 219 ? -2.726 -10.289 25.088 1.00 37.84 219 ASN A N 1
ATOM 1728 C CA . ASN A 1 219 ? -1.717 -10.858 25.989 1.00 37.84 219 ASN A CA 1
ATOM 1729 C C . ASN A 1 219 ? -1.330 -9.999 27.208 1.00 37.84 219 ASN A C 1
ATOM 1731 O O . ASN A 1 219 ? -0.444 -10.389 27.973 1.00 37.84 219 ASN A O 1
ATOM 1735 N N . LYS A 1 220 ? -1.983 -8.856 27.462 1.00 40.25 220 LYS A N 1
ATOM 1736 C CA . LYS A 1 220 ? -1.777 -8.138 28.732 1.00 40.25 220 LYS A CA 1
ATOM 1737 C C . LYS A 1 220 ? -2.519 -8.834 29.878 1.00 40.25 220 LYS A C 1
ATOM 1739 O O . LYS A 1 220 ? -3.668 -8.526 30.173 1.00 40.25 220 LYS A O 1
ATOM 1744 N N . GLN A 1 221 ? -1.830 -9.752 30.551 1.00 34.09 221 GLN A N 1
ATOM 1745 C CA . GLN A 1 221 ? -2.148 -10.128 31.930 1.00 34.09 221 GLN A CA 1
ATOM 1746 C C . GLN A 1 221 ? -1.870 -8.922 32.856 1.00 34.09 221 GLN A C 1
ATOM 1748 O O . GLN A 1 221 ? -0.848 -8.245 32.672 1.00 34.09 221 GLN A O 1
ATOM 1753 N N . PRO A 1 222 ? -2.740 -8.620 33.837 1.00 34.16 222 PRO A N 1
ATOM 1754 C CA . PRO A 1 222 ? -2.532 -7.514 34.765 1.00 34.16 222 PRO A CA 1
ATOM 1755 C C . PRO A 1 222 ? -1.304 -7.798 35.638 1.00 34.16 222 PRO A C 1
ATOM 1757 O O . PRO A 1 222 ? -1.307 -8.695 36.477 1.00 34.16 222 PRO A O 1
ATOM 1760 N N . LYS A 1 223 ? -0.219 -7.040 35.443 1.00 33.00 223 LYS A N 1
ATOM 1761 C CA . LYS A 1 223 ? 0.925 -7.090 36.359 1.00 33.00 223 LYS A CA 1
ATOM 1762 C C . LYS A 1 223 ? 0.570 -6.312 37.622 1.00 33.00 223 LYS A C 1
ATOM 1764 O O . LYS A 1 223 ? 0.334 -5.109 37.560 1.00 33.00 223 LYS A O 1
ATOM 1769 N N . ALA A 1 224 ? 0.550 -7.021 38.748 1.00 29.12 224 ALA A N 1
ATOM 1770 C CA . ALA A 1 224 ? 0.402 -6.455 40.079 1.00 29.12 224 ALA A CA 1
ATOM 1771 C C . ALA A 1 224 ? 1.423 -5.330 40.317 1.00 29.12 224 ALA A C 1
ATOM 1773 O O . ALA A 1 224 ? 2.616 -5.472 40.035 1.00 29.12 224 ALA A O 1
ATOM 1774 N N . SER A 1 225 ? 0.937 -4.211 40.847 1.00 33.38 225 SER A N 1
ATOM 1775 C CA . SER A 1 225 ? 1.735 -3.064 41.260 1.00 33.38 225 SER A CA 1
ATOM 1776 C C . SER A 1 225 ? 2.756 -3.467 42.326 1.00 33.38 225 SER A C 1
ATOM 1778 O O . SER A 1 225 ? 2.382 -3.877 43.425 1.00 33.38 225 SER A O 1
ATOM 1780 N N . LYS A 1 226 ? 4.048 -3.287 42.040 1.00 30.02 226 LYS A N 1
ATOM 1781 C CA . LYS A 1 226 ? 5.090 -3.223 43.068 1.00 30.02 226 LYS A CA 1
ATOM 1782 C C . LYS A 1 226 ? 5.816 -1.884 42.979 1.00 30.02 226 LYS A C 1
ATOM 1784 O O . LYS A 1 226 ? 6.547 -1.643 42.029 1.00 30.02 226 LYS A O 1
ATOM 1789 N N . GLY A 1 227 ? 5.616 -1.075 44.018 1.00 26.36 227 GLY A N 1
ATOM 1790 C CA . GLY A 1 227 ? 6.703 -0.419 44.744 1.00 26.36 227 GLY A CA 1
ATOM 1791 C C . GLY A 1 227 ? 7.378 0.788 44.098 1.00 26.36 227 GLY A C 1
ATOM 1792 O O . GLY A 1 227 ? 8.284 0.661 43.285 1.00 26.36 227 GLY A O 1
ATOM 1793 N N . LEU A 1 228 ? 7.005 1.953 44.617 1.00 27.56 228 LEU A N 1
ATOM 1794 C CA . LEU A 1 228 ? 7.764 3.199 44.650 1.00 27.56 228 LEU A CA 1
ATOM 1795 C C . LEU A 1 228 ? 9.241 2.971 45.061 1.00 27.56 228 LEU A C 1
ATOM 1797 O O . LEU A 1 228 ? 9.491 2.441 46.142 1.00 27.56 228 LEU A O 1
ATOM 1801 N N . ARG A 1 229 ? 10.213 3.451 44.271 1.00 25.14 229 ARG A N 1
ATOM 1802 C CA . ARG A 1 229 ? 11.491 3.992 44.779 1.00 25.14 229 ARG A CA 1
ATOM 1803 C C . ARG A 1 229 ? 11.956 5.147 43.894 1.00 25.14 229 ARG A C 1
ATOM 1805 O O . ARG A 1 229 ? 12.143 4.994 42.692 1.00 25.14 229 ARG A O 1
ATOM 1812 N N . SER A 1 230 ? 12.114 6.295 44.539 1.00 27.72 230 SER A N 1
ATOM 1813 C CA . SER A 1 230 ? 12.690 7.535 44.027 1.00 27.72 230 SER A CA 1
ATOM 1814 C C . SER A 1 230 ? 14.178 7.592 44.402 1.00 27.72 230 SER A C 1
ATOM 1816 O O . SER A 1 230 ? 14.514 7.119 45.486 1.00 27.72 230 SER A O 1
ATOM 1818 N N . ALA A 1 231 ? 15.029 8.146 43.526 1.00 23.67 231 ALA A N 1
ATOM 1819 C CA . ALA A 1 231 ? 16.347 8.777 43.776 1.00 23.67 231 ALA A CA 1
ATOM 1820 C C . ALA A 1 231 ? 17.100 8.852 42.427 1.00 23.67 231 ALA A C 1
ATOM 1822 O O . ALA A 1 231 ? 17.380 7.824 41.822 1.00 23.67 231 ALA A O 1
ATOM 1823 N N . LEU A 1 232 ? 17.213 10.017 41.784 1.00 23.41 232 LEU A N 1
ATOM 1824 C CA . LEU A 1 232 ? 18.160 11.126 42.001 1.00 23.41 232 LEU A CA 1
ATOM 1825 C C . LEU A 1 232 ? 19.304 11.131 40.962 1.00 23.41 232 LEU A C 1
ATOM 1827 O O . LEU A 1 232 ? 20.068 10.188 40.810 1.00 23.41 232 LEU A O 1
ATOM 1831 N N . ILE A 1 233 ? 19.315 12.257 40.248 1.00 28.53 233 ILE A N 1
ATOM 1832 C CA . ILE A 1 233 ? 20.316 12.948 39.423 1.00 28.53 233 ILE A CA 1
ATOM 1833 C C . ILE A 1 233 ? 21.750 12.381 39.433 1.00 28.53 233 ILE A C 1
ATOM 1835 O O . ILE A 1 233 ? 22.402 12.305 40.469 1.00 28.53 233 ILE A O 1
ATOM 1839 N N . GLY A 1 234 ? 22.290 12.165 38.227 1.00 22.97 234 GLY A N 1
ATOM 1840 C CA . GLY A 1 234 ? 23.722 12.022 37.963 1.00 22.97 234 GLY A CA 1
ATOM 1841 C C . GLY A 1 234 ? 24.050 12.326 36.498 1.00 22.97 234 GLY A C 1
ATOM 1842 O O . GLY A 1 234 ? 23.700 11.561 35.603 1.00 22.97 234 GLY A O 1
ATOM 1843 N N . ASN A 1 235 ? 24.698 13.468 36.259 1.00 28.39 235 ASN A N 1
ATOM 1844 C CA . ASN A 1 235 ? 25.229 13.904 34.967 1.00 28.39 235 ASN A CA 1
ATOM 1845 C C . ASN A 1 235 ? 26.185 12.865 34.360 1.00 28.39 235 ASN A C 1
ATOM 1847 O O . ASN A 1 235 ? 27.240 12.599 34.930 1.00 28.39 235 ASN A O 1
ATOM 1851 N N . ALA A 1 236 ? 25.893 12.368 33.154 1.00 26.27 236 ALA A N 1
ATOM 1852 C CA . ALA A 1 236 ? 26.893 11.711 32.314 1.00 26.27 236 ALA A CA 1
ATOM 1853 C C . ALA A 1 236 ? 26.547 11.819 30.817 1.00 26.27 236 ALA A C 1
ATOM 1855 O O . ALA A 1 236 ? 25.637 11.169 30.312 1.00 26.27 236 ALA A O 1
ATOM 1856 N N . LYS A 1 237 ? 27.316 12.673 30.129 1.00 25.25 237 LYS A N 1
ATOM 1857 C CA . LYS A 1 237 ? 27.704 12.645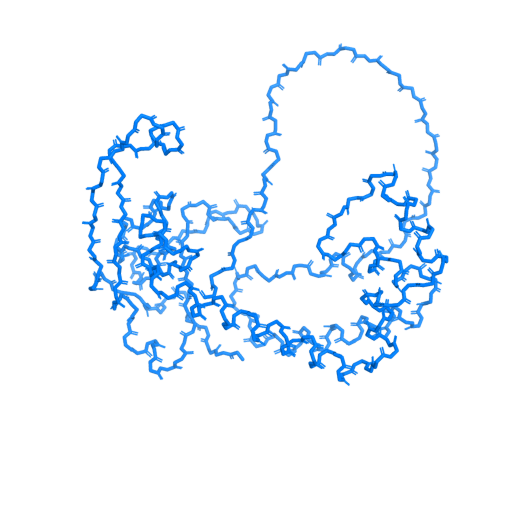 28.706 1.00 25.25 237 LYS A CA 1
ATOM 1858 C C . LYS A 1 237 ? 26.739 11.945 27.732 1.00 25.25 237 LYS A C 1
ATOM 1860 O O . LYS A 1 237 ? 26.804 10.736 27.515 1.00 25.25 237 LYS A O 1
ATOM 1865 N N . MET A 1 238 ? 25.966 12.757 27.005 1.00 29.81 238 MET A N 1
ATOM 1866 C CA . MET A 1 238 ? 25.324 12.350 25.754 1.00 29.81 238 MET A CA 1
ATOM 1867 C C . MET A 1 238 ? 26.369 11.847 24.750 1.00 29.81 238 MET A C 1
ATOM 1869 O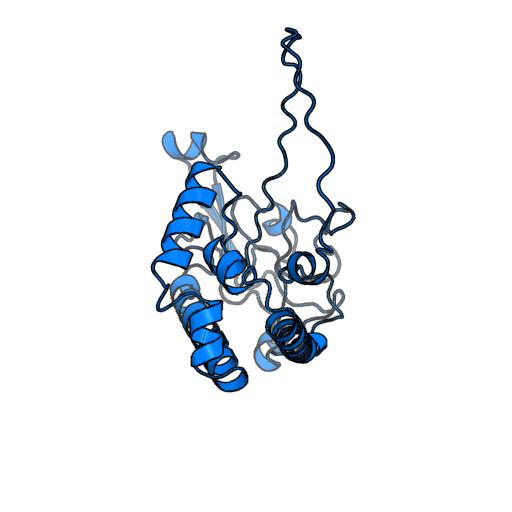 O . MET A 1 238 ? 27.063 12.633 24.109 1.00 29.81 238 MET A O 1
ATOM 1873 N N . THR A 1 239 ? 26.433 10.535 24.550 1.00 28.52 239 THR A N 1
ATOM 1874 C CA . THR A 1 239 ? 27.039 9.941 23.358 1.00 28.52 239 THR A CA 1
ATOM 1875 C C . THR A 1 239 ? 26.080 8.923 22.745 1.00 28.52 239 THR A C 1
ATOM 1877 O O . THR A 1 239 ? 25.478 8.104 23.431 1.00 28.52 239 THR A O 1
ATOM 1880 N N . LYS A 1 240 ? 25.939 9.028 21.417 1.00 30.00 240 LYS A N 1
ATOM 1881 C CA . LYS A 1 240 ? 25.179 8.169 20.490 1.00 30.00 240 LYS A CA 1
ATOM 1882 C C . LYS A 1 240 ? 23.654 8.133 20.694 1.00 30.00 240 LYS A C 1
ATOM 1884 O O . LYS A 1 240 ? 23.098 7.298 21.400 1.00 30.00 240 LYS A O 1
ATOM 1889 N N . LYS A 1 241 ? 22.961 8.984 19.919 1.00 31.45 241 LYS A N 1
ATOM 1890 C CA . LYS A 1 241 ? 21.535 8.848 19.565 1.00 31.45 241 LYS A CA 1
ATOM 1891 C C . LYS A 1 241 ? 21.249 7.409 19.101 1.00 31.45 241 LYS A C 1
ATOM 1893 O O . LYS A 1 241 ? 21.429 7.083 17.929 1.00 31.45 241 LYS A O 1
ATOM 1898 N N . LYS A 1 242 ? 20.718 6.566 19.993 1.00 27.73 242 LYS A N 1
ATOM 1899 C CA . LYS A 1 242 ? 19.839 5.452 19.616 1.00 27.73 242 LYS A CA 1
ATOM 1900 C C . LYS A 1 242 ? 18.615 6.076 18.944 1.00 27.73 242 LYS A C 1
ATOM 1902 O O . LYS A 1 242 ? 17.662 6.466 19.612 1.00 27.73 242 LYS A O 1
ATOM 1907 N N . ARG A 1 243 ? 18.644 6.213 17.614 1.00 27.28 243 ARG A N 1
ATOM 1908 C CA . ARG A 1 243 ? 17.419 6.402 16.830 1.00 27.28 243 ARG A CA 1
ATOM 1909 C C . ARG A 1 243 ? 16.611 5.115 16.987 1.00 27.28 243 ARG A C 1
ATOM 1911 O O . ARG A 1 243 ? 16.850 4.143 16.280 1.00 27.28 243 ARG A O 1
ATOM 1918 N N . LEU A 1 244 ? 15.702 5.094 17.962 1.00 28.11 244 LEU A N 1
ATOM 1919 C CA . LEU A 1 244 ? 14.604 4.135 17.990 1.00 28.11 244 LEU A CA 1
ATOM 1920 C C . LEU A 1 244 ? 13.903 4.238 16.635 1.00 28.11 244 LEU A C 1
ATOM 1922 O O . LEU A 1 244 ? 13.366 5.291 16.291 1.00 28.11 244 LEU A O 1
ATOM 1926 N N . GLY A 1 245 ? 14.006 3.171 15.843 1.00 26.28 245 GLY A N 1
ATOM 1927 C CA . GLY A 1 245 ? 13.406 3.094 14.522 1.00 26.28 245 GLY A CA 1
ATOM 1928 C C . GLY A 1 245 ? 11.923 3.421 14.614 1.00 26.28 245 GLY A C 1
ATOM 1929 O O . GLY A 1 245 ? 11.163 2.713 15.275 1.00 26.28 245 GLY A O 1
ATOM 1930 N N . GLN A 1 246 ? 11.519 4.506 13.956 1.00 27.88 246 GLN A N 1
ATOM 1931 C CA . GLN A 1 246 ? 10.123 4.714 13.608 1.00 27.88 246 GLN A CA 1
ATOM 1932 C C . GLN A 1 246 ? 9.719 3.535 12.723 1.00 27.88 246 GLN A C 1
ATOM 1934 O O . GLN A 1 246 ? 10.144 3.451 11.572 1.00 27.88 246 GLN A O 1
ATOM 1939 N N . ARG A 1 247 ? 8.922 2.613 13.268 1.00 27.44 247 ARG A N 1
ATOM 1940 C CA . ARG A 1 247 ? 8.204 1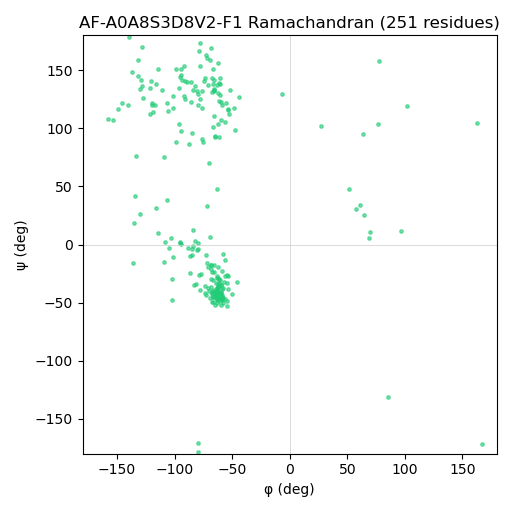.617 12.474 1.00 27.44 247 ARG A CA 1
ATOM 1941 C C . ARG A 1 247 ? 7.204 2.379 11.603 1.00 27.44 247 ARG A C 1
ATOM 1943 O O . ARG A 1 247 ? 6.118 2.720 12.060 1.00 27.44 247 ARG A O 1
ATOM 1950 N N . ARG A 1 248 ? 7.607 2.734 10.384 1.00 26.23 248 ARG A N 1
ATOM 1951 C CA . ARG A 1 248 ? 6.703 3.272 9.366 1.00 26.23 248 ARG A CA 1
ATOM 1952 C C . ARG A 1 248 ? 6.072 2.081 8.658 1.00 26.23 248 ARG A C 1
ATOM 1954 O O . ARG A 1 248 ? 6.681 1.506 7.767 1.00 26.23 248 ARG A O 1
ATOM 1961 N N . PHE A 1 249 ? 4.881 1.698 9.099 1.00 25.78 249 PHE A N 1
ATOM 1962 C CA . PHE A 1 249 ? 4.017 0.823 8.317 1.00 25.78 249 PHE A CA 1
ATOM 1963 C C . PHE A 1 249 ? 3.324 1.685 7.257 1.00 25.78 249 PHE A C 1
ATOM 1965 O O . PHE A 1 249 ? 2.645 2.652 7.599 1.00 25.78 249 PHE A O 1
ATOM 1972 N N . ARG A 1 250 ? 3.538 1.364 5.979 1.00 26.03 250 ARG A N 1
ATOM 1973 C CA . ARG A 1 250 ? 2.742 1.860 4.853 1.00 26.03 250 ARG A CA 1
ATOM 1974 C C . ARG A 1 250 ? 2.127 0.647 4.176 1.00 26.03 250 ARG A C 1
ATOM 1976 O O . ARG A 1 250 ? 2.850 -0.258 3.767 1.00 26.03 250 ARG A O 1
ATOM 1983 N N . TRP A 1 251 ? 0.802 0.617 4.136 1.00 27.16 251 TRP A N 1
ATOM 1984 C CA . TRP A 1 251 ? 0.061 -0.334 3.325 1.00 27.16 251 TRP A CA 1
ATOM 1985 C C . TRP A 1 251 ? 0.116 0.128 1.878 1.00 27.16 251 TRP A C 1
ATOM 1987 O O . TRP A 1 251 ? -0.175 1.288 1.607 1.00 27.16 251 TRP A O 1
ATOM 1997 N N . VAL A 1 252 ? 0.437 -0.790 0.972 1.00 26.00 252 VAL A N 1
ATOM 1998 C CA . VAL A 1 252 ? 0.167 -0.627 -0.455 1.00 26.00 252 VAL A CA 1
ATOM 1999 C C . VAL A 1 252 ? -1.125 -1.405 -0.722 1.00 26.00 252 VAL A C 1
ATOM 2001 O O . VAL A 1 252 ? -1.089 -2.613 -0.954 1.00 26.00 252 VAL A O 1
ATOM 2004 N N . LEU A 1 253 ? -2.260 -0.706 -0.543 1.00 29.39 253 LEU A N 1
ATOM 2005 C CA . LEU A 1 253 ? -3.459 -0.832 -1.395 1.00 29.39 253 LEU A CA 1
ATOM 2006 C C . LEU A 1 253 ? -3.019 -0.992 -2.838 1.00 29.39 253 LEU A C 1
ATOM 2008 O O . LEU A 1 253 ? -2.124 -0.191 -3.179 1.00 29.39 253 LEU A O 1
#

pLDDT: mean 70.24, std 23.89, range [22.97, 96.69]

Solvent-accessible surface area (backbone atoms only — not comparable to full-atom values): 15076 Å² total; per-residue (Å²): 132,66,57,69,59,52,91,79,47,64,42,25,38,48,48,57,40,45,82,45,78,42,82,60,55,80,72,49,52,75,75,44,95,59,76,60,38,59,28,20,48,34,79,57,28,58,37,65,68,37,62,77,68,49,41,45,75,71,52,33,39,69,86,36,58,50,97,87,67,46,78,48,72,70,56,80,91,28,33,43,32,10,26,15,30,57,87,24,69,40,16,77,39,71,21,36,23,30,66,26,33,90,30,77,46,53,66,54,4,13,27,13,89,46,16,68,59,50,53,51,52,52,51,53,53,51,52,48,51,52,52,54,51,31,67,75,59,32,66,73,52,40,36,43,45,69,41,75,75,64,50,71,71,54,49,55,52,40,53,50,40,55,76,69,62,56,78,82,44,103,76,28,60,54,36,50,50,49,59,61,72,77,48,64,65,59,52,52,51,50,52,53,50,51,50,52,56,51,53,70,52,47,90,55,76,83,55,102,62,92,64,87,79,61,58,73,75,74,66,68,72,86,76,78,89,77,80,93,81,89,85,84,91,77,95,75,80,96,72,78,88,78,75,75,76,77,84,79,85,77,84,82,116

Mean predicted aligned error: 14.69 Å

Sequence (253 aa):
IGRIAEPNQPTCSSNGCQKIKSSCNILESLFVKTCPMIYYDCKDNILPEILTQGILTSGYYANQYNEKKEPVLKPTNVAKCSHGSIIDTTAHQTPIGGINKDSTKPEYSPHYYFHLKAVQLAIEATQRFFNDLRKDIGNPIFERLFSINPTKTQLDKAVKAIAENEKFRFFSSTFSIGLSTGDAEFQQFLKGVLQKILNIFIGIRRSDTPTYDISDLVNKQPKASKGLRSALIGNAKMTKKKRLGQRRFRWVL

Radius of gyration: 23.12 Å; Cα contacts (8 Å, |Δi|>4): 321; chains: 1; bounding box: 52×42×64 Å

Foldseek 3Di:
DAAAADLQAAFFALPQKDKDFAADDPVRCVVDVDPRQIFIAGDPGTDVVCVVRVYHADAAAQCDAFPVRHHDDRDLPGQGFHLTASNGPCCPHPVHGGQHCCACDCNGGNVVVCNVVQVVVVVVVVVVVLVVVCVVPDDVLSCLQQVVPPDPVLVVQLVVCVVVVPDQDVSGSSNVSSVVPPPVVSLVVVVVVVVVVVVVVCVVVPDSDDDPPCVVVVPDDPDDDDDDDDDDDDDDDDDDPPPPDDPDDDDDD